Protein AF-A0A1B7T7N5-F1 (afdb_monomer)

pLDDT: mean 73.35, std 18.44, range [35.25, 97.38]

Foldseek 3Di:
DVVVVVVVVVVPPPDPDPDPPPPVVPVVVVVVVVVVVVVVVVVVVVVVVCCVPVPVVVVVVVVVVVVVVVVVVVVVVVVVVVVVVVVVVVVVVVVVVDDDDDDDDDPPDDDDDPPPPPDDDDDPPPPVPPPPPPDPPDPDDDDDDDDDPVVVVVPDDDDDDDDPPPPDPPPDDVVVVVVVVLLDAPVVVVVVVVVDPDDDDDDDPVVQWDDDPPDDTAGAAPVRVVVVVVQVVVCVVVVDHDDQQDDPPDDSVVSVVVVVVVVVQCVVAPDNRYGNVSVVPPDPSPPDNCVSPPPVVQPPPDPVSVVVVVD

Secondary structure (DSSP, 8-state):
--THHHHHHHTTS--SS-SSSSTTHHHHHHHHHHHHHHHHHHHHHHHHHHIIIIIIHHHHHHHHHHHHHHHHHHHHHHHHHHHHHHHHHHHHHHHHTT----------------GGGSS-----SSTTSGGGSSSSS-----------TTGGGG---------S---------HHHHHHHHHH--HHHHHHHHHH--S---PPPTTTTEE---SS-PEEPPHHHHHHHHHHHHHHHHHT----TT--TTS-HHHHHHHHHHHHHHHHHHEETTEEGGGTT--STT---HHHHH--GGG---SHHHHHHHH-

Sequence (311 aa):
MIYLLLEENNKQLNIDEEEEEEEENEEENSDEEDDEDINKHEWNTIVQKIVIEKGIKPIEKKLQYQLDKLCKVYYNEFDRLQSEKAKLEIKVSKKEDGEEEDDDKNSDSEESSSDDEAMYKPNIETDKAVFKNRASRLDEADEEGEITKKDIVSGKYQPIKVTQNIQFEDKFDYNADKNAKRNKLQSMEEYIQEMQDKPEWESSIGANLQKSGKKSMSLKSQHTMNKDKELEDYEETNFIRLNKNSLPGQNKKLQKRLNKQKEMKDRVNVIAGEDFSIFNNTGAQKRKFEGSVGRNNKKPKGAWERAKKRL

Structure (mmCIF, N/CA/C/O backbone):
data_AF-A0A1B7T7N5-F1
#
_entry.id   AF-A0A1B7T7N5-F1
#
loop_
_atom_site.group_PDB
_atom_site.id
_atom_site.type_symbol
_atom_site.label_atom_id
_atom_site.label_alt_id
_atom_site.label_comp_id
_atom_site.label_asym_id
_atom_site.label_entity_id
_atom_site.label_seq_id
_atom_site.pdbx_PDB_ins_code
_atom_site.Cartn_x
_atom_site.Cartn_y
_atom_site.Cartn_z
_atom_site.occupancy
_atom_site.B_iso_or_equiv
_atom_site.auth_seq_id
_atom_site.auth_comp_id
_atom_site.auth_asym_id
_atom_site.auth_atom_id
_atom_site.pdbx_PDB_model_num
ATOM 1 N N . MET A 1 1 ? -54.979 -52.109 -29.368 1.00 54.19 1 MET A N 1
ATOM 2 C CA . MET A 1 1 ? -56.008 -53.110 -29.730 1.00 54.19 1 MET A CA 1
ATOM 3 C C . MET A 1 1 ? -55.490 -54.555 -29.785 1.00 54.19 1 MET A C 1
ATOM 5 O O . MET A 1 1 ? -56.313 -55.444 -29.871 1.00 54.19 1 MET A O 1
ATOM 9 N N . ILE A 1 2 ? -54.175 -54.814 -29.671 1.00 50.84 2 ILE A N 1
ATOM 10 C CA . ILE A 1 2 ? -53.627 -56.175 -29.452 1.00 50.84 2 ILE A CA 1
ATOM 11 C C . ILE A 1 2 ? -53.268 -56.411 -27.968 1.00 50.84 2 ILE A C 1
ATOM 13 O O . ILE A 1 2 ? -53.475 -57.501 -27.460 1.00 50.84 2 ILE A O 1
ATOM 17 N N . TYR A 1 3 ? -52.848 -55.374 -27.232 1.00 51.44 3 TYR A N 1
ATOM 18 C CA . TYR A 1 3 ? -52.534 -55.477 -25.794 1.00 51.44 3 TYR A CA 1
ATOM 19 C C . TYR A 1 3 ? -53.741 -55.783 -24.888 1.00 51.44 3 TYR A C 1
ATOM 21 O O . TYR A 1 3 ? -53.592 -56.492 -23.904 1.00 51.44 3 TYR A O 1
ATOM 29 N N . LEU A 1 4 ? -54.945 -55.342 -25.266 1.00 54.84 4 LEU A N 1
ATOM 30 C CA . LEU A 1 4 ? -56.175 -55.612 -24.506 1.00 54.84 4 LEU A CA 1
ATOM 31 C C . LEU A 1 4 ? -56.638 -57.082 -24.581 1.00 54.84 4 LEU A C 1
ATOM 33 O O . LEU A 1 4 ? -57.457 -57.491 -23.777 1.00 54.84 4 LEU A O 1
ATOM 37 N N . LEU A 1 5 ? -56.097 -57.886 -25.506 1.00 51.88 5 LEU A N 1
ATOM 38 C CA . LEU A 1 5 ? -56.434 -59.311 -25.664 1.00 51.88 5 LEU A CA 1
ATOM 39 C C . LEU A 1 5 ? -55.474 -60.260 -24.915 1.00 51.88 5 LEU A C 1
ATOM 41 O O . LEU A 1 5 ? -55.740 -61.459 -24.847 1.00 51.88 5 LEU A O 1
ATOM 45 N N . LEU A 1 6 ? -54.363 -59.755 -24.358 1.00 51.25 6 LEU A N 1
ATOM 46 C CA . LEU A 1 6 ? -53.435 -60.559 -23.544 1.00 51.25 6 LEU A CA 1
ATOM 47 C C . LEU A 1 6 ? -53.757 -60.501 -22.044 1.00 51.25 6 LEU A C 1
ATOM 49 O O . LEU A 1 6 ? -53.597 -61.503 -21.353 1.00 51.25 6 LEU A O 1
ATOM 53 N N . GLU A 1 7 ? -54.245 -59.367 -21.541 1.00 56.53 7 GLU A N 1
ATOM 54 C CA . GLU A 1 7 ? -54.617 -59.218 -20.124 1.00 56.53 7 GLU A CA 1
ATOM 55 C C . GLU A 1 7 ? -55.842 -60.053 -19.734 1.00 56.53 7 GLU A C 1
ATOM 57 O O . GLU A 1 7 ? -55.911 -60.561 -18.617 1.00 56.53 7 GLU A O 1
ATOM 62 N N . GLU A 1 8 ? -56.783 -60.261 -20.657 1.00 56.44 8 GLU A N 1
ATOM 63 C CA . GLU A 1 8 ? -57.976 -61.074 -20.392 1.00 56.44 8 GLU A CA 1
ATOM 64 C C . GLU A 1 8 ? -57.689 -62.586 -20.395 1.00 56.44 8 GLU A C 1
ATOM 66 O O . GLU A 1 8 ? -58.404 -63.336 -19.734 1.00 56.44 8 GLU A O 1
ATOM 71 N N . ASN A 1 9 ? -56.614 -63.042 -21.052 1.00 49.59 9 ASN A N 1
ATOM 72 C CA . ASN A 1 9 ? -56.261 -64.468 -21.104 1.00 49.59 9 ASN A CA 1
ATOM 73 C C . ASN A 1 9 ? -55.429 -64.943 -19.899 1.00 49.59 9 ASN A C 1
ATOM 75 O O . ASN A 1 9 ? -55.528 -66.106 -19.521 1.00 49.59 9 ASN A O 1
ATOM 79 N N . ASN A 1 10 ? -54.660 -64.062 -19.249 1.00 52.53 10 ASN A N 1
ATOM 80 C CA . ASN A 1 10 ? -53.851 -64.435 -18.077 1.00 52.53 10 ASN A CA 1
ATOM 81 C C . ASN A 1 10 ? -54.661 -64.532 -16.774 1.00 52.53 10 ASN A C 1
ATOM 83 O O . ASN A 1 10 ? -54.198 -65.124 -15.805 1.00 52.53 10 ASN A O 1
ATOM 87 N N . LYS A 1 11 ? -55.881 -63.985 -16.743 1.00 58.22 11 LYS A N 1
ATOM 88 C CA . LYS A 1 11 ? -56.762 -64.019 -15.564 1.00 58.22 11 LYS A CA 1
ATOM 89 C C . LYS A 1 11 ? -57.498 -65.346 -15.354 1.00 58.22 11 LYS A C 1
ATOM 91 O O . LYS A 1 11 ? -58.139 -65.512 -14.326 1.00 58.22 11 LYS A O 1
ATOM 96 N N . GLN A 1 12 ? -57.444 -66.265 -16.316 1.00 49.88 12 GLN A N 1
ATOM 97 C CA . GLN A 1 12 ? -58.245 -67.496 -16.311 1.00 49.88 12 GLN A CA 1
ATOM 98 C C . GLN A 1 12 ? -57.482 -68.745 -15.835 1.00 49.88 12 GLN A C 1
ATOM 100 O O . GLN A 1 12 ? -58.076 -69.816 -15.820 1.00 49.88 12 GLN A O 1
ATOM 105 N N . LEU A 1 13 ? -56.192 -68.656 -15.474 1.00 47.09 13 LEU A N 1
ATOM 106 C CA . LEU A 1 13 ? -55.355 -69.856 -15.287 1.00 47.09 13 LEU A CA 1
ATOM 107 C C . LEU A 1 13 ? -54.652 -70.027 -13.927 1.00 47.09 13 LEU A C 1
ATOM 109 O O . LEU A 1 13 ? -53.958 -71.022 -13.781 1.00 47.09 13 LEU A O 1
ATOM 113 N N . ASN A 1 14 ? -54.836 -69.148 -12.934 1.00 49.53 14 ASN A N 1
ATOM 114 C CA . ASN A 1 14 ? -54.006 -69.168 -11.712 1.00 49.53 14 ASN A CA 1
ATOM 115 C C . ASN A 1 14 ? -54.789 -69.054 -10.381 1.00 49.53 14 ASN A C 1
ATOM 117 O O . ASN A 1 14 ? -54.359 -68.324 -9.502 1.00 49.53 14 ASN A O 1
ATOM 121 N N . ILE A 1 15 ? -55.948 -69.711 -10.228 1.00 47.66 15 ILE A N 1
ATOM 122 C CA . ILE A 1 15 ? -56.805 -69.537 -9.028 1.00 47.66 15 ILE A CA 1
ATOM 123 C C . ILE A 1 15 ? -56.851 -70.740 -8.060 1.00 47.66 15 ILE A C 1
ATOM 125 O O . ILE A 1 15 ? -57.376 -70.576 -6.971 1.00 47.66 15 ILE A O 1
ATOM 129 N N . ASP A 1 16 ? -56.244 -71.898 -8.336 1.00 45.47 16 ASP A N 1
ATOM 130 C CA . ASP A 1 16 ? -56.560 -73.102 -7.533 1.00 45.47 16 ASP A CA 1
ATOM 131 C C . ASP A 1 16 ? -55.390 -73.742 -6.730 1.00 45.47 16 ASP A C 1
ATOM 133 O O . ASP A 1 16 ? -55.442 -74.941 -6.476 1.00 45.47 16 ASP A O 1
ATOM 137 N N . GLU A 1 17 ? -54.352 -73.007 -6.287 1.00 51.50 17 GLU A N 1
ATOM 138 C CA . GLU A 1 17 ? -53.247 -73.583 -5.460 1.00 51.50 17 GLU A CA 1
ATOM 139 C C . GLU A 1 17 ? -52.787 -72.729 -4.237 1.00 51.50 17 GLU A C 1
ATOM 141 O O . GLU A 1 17 ? -51.635 -72.832 -3.832 1.00 51.50 17 GLU A O 1
ATOM 146 N N . GLU A 1 18 ? -53.643 -71.912 -3.601 1.00 53.19 18 GLU A N 1
ATOM 147 C CA . GLU A 1 18 ? -53.257 -71.019 -2.469 1.00 53.19 18 GLU A CA 1
ATOM 148 C C . GLU A 1 18 ? -54.044 -71.243 -1.148 1.00 53.19 18 GLU A C 1
ATOM 150 O O . GLU A 1 18 ? -54.502 -70.277 -0.558 1.00 53.19 18 GLU A O 1
ATOM 155 N N . GLU A 1 19 ? -54.246 -72.470 -0.639 1.00 51.09 19 GLU A N 1
ATOM 156 C CA . GLU A 1 19 ? -54.984 -72.634 0.648 1.00 51.09 19 GLU A CA 1
ATOM 157 C C . GLU A 1 19 ? -54.366 -73.591 1.696 1.00 51.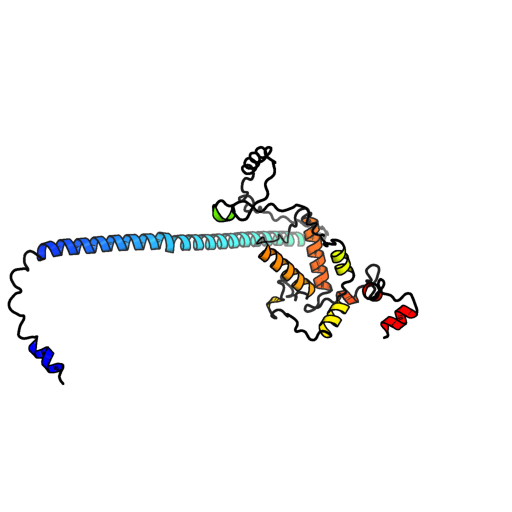09 19 GLU A C 1
ATOM 159 O O . GLU A 1 19 ? -55.004 -73.860 2.708 1.00 51.09 19 GLU A O 1
ATOM 164 N N . GLU A 1 20 ? -53.125 -74.080 1.549 1.00 46.00 20 GLU A N 1
ATOM 165 C CA . GLU A 1 20 ? -52.496 -74.935 2.592 1.00 46.00 20 GLU A CA 1
ATOM 166 C C . GLU A 1 20 ? -51.123 -74.446 3.120 1.00 46.00 20 GLU A C 1
ATOM 168 O O . GLU A 1 20 ? -50.512 -75.134 3.932 1.00 46.00 20 GLU A O 1
ATOM 173 N N . GLU A 1 21 ? -50.653 -73.243 2.752 1.00 49.22 21 GLU A N 1
ATOM 174 C CA . GLU A 1 21 ? -49.395 -72.645 3.271 1.00 49.22 21 GLU A CA 1
ATOM 175 C C . GLU A 1 21 ? -49.609 -71.447 4.233 1.00 49.22 21 GLU A C 1
ATOM 177 O O . GLU A 1 21 ? -48.648 -70.790 4.632 1.00 49.22 21 GLU A O 1
ATOM 182 N N . GLU A 1 22 ? -50.850 -71.138 4.631 1.00 51.94 22 GLU A N 1
ATOM 183 C CA . GLU A 1 22 ? -51.157 -69.896 5.370 1.00 51.94 22 GLU A CA 1
ATOM 184 C C . GLU A 1 22 ? -51.081 -70.011 6.908 1.00 51.94 22 GLU A C 1
ATOM 186 O O . GLU A 1 22 ? -50.810 -69.012 7.565 1.00 51.94 22 GLU A O 1
ATOM 191 N N . GLU A 1 23 ? -51.217 -71.197 7.518 1.00 49.56 23 GLU A N 1
ATOM 192 C CA . GLU A 1 23 ? -51.302 -71.298 8.994 1.00 49.56 23 GLU A CA 1
ATOM 193 C C . GLU A 1 23 ? -49.945 -71.375 9.734 1.00 49.56 23 GLU A C 1
ATOM 195 O O . GLU A 1 23 ? -49.891 -71.036 10.913 1.00 49.56 23 GLU A O 1
ATOM 200 N N . GLU A 1 24 ? -48.829 -71.744 9.086 1.00 47.19 24 GLU A N 1
ATOM 201 C CA . GLU A 1 24 ? -47.481 -71.631 9.701 1.00 47.19 24 GLU A CA 1
ATOM 202 C C . GLU A 1 24 ? -46.873 -70.222 9.533 1.00 47.19 24 GLU A C 1
ATOM 204 O O . GLU A 1 24 ? -45.964 -69.849 10.270 1.00 47.19 24 GLU A O 1
ATOM 209 N N . ASN A 1 25 ? -47.413 -69.408 8.618 1.00 50.00 25 ASN A N 1
ATOM 210 C CA . ASN A 1 25 ? -46.921 -68.058 8.333 1.00 50.00 25 ASN A CA 1
ATOM 211 C C . ASN A 1 25 ? -47.519 -66.973 9.249 1.00 50.00 25 ASN A C 1
ATOM 213 O O . ASN A 1 25 ? -46.964 -65.879 9.320 1.00 50.00 25 ASN A O 1
ATOM 217 N N . GLU A 1 26 ? -48.636 -67.211 9.944 1.00 51.44 26 GLU A N 1
ATOM 218 C CA . GLU A 1 26 ? -49.263 -66.171 10.783 1.00 51.44 26 GLU A CA 1
ATOM 219 C C . GLU A 1 26 ? -48.571 -65.979 12.147 1.00 51.44 26 GLU A C 1
ATOM 221 O O . GLU A 1 26 ? -48.513 -64.849 12.633 1.00 51.44 26 GLU A O 1
ATOM 226 N N . GLU A 1 27 ? -47.995 -67.030 12.749 1.00 50.97 27 GLU A N 1
ATOM 227 C CA . GLU A 1 27 ? -47.235 -66.900 14.008 1.00 50.97 27 GLU A CA 1
ATOM 228 C C . GLU A 1 27 ? -45.818 -66.330 13.784 1.00 50.97 27 GLU A C 1
ATOM 230 O O . GLU A 1 27 ? -45.353 -65.542 14.605 1.00 50.97 27 GLU A O 1
ATOM 235 N N . GLU A 1 28 ? -45.153 -66.634 12.657 1.00 52.28 28 GLU A N 1
ATOM 236 C CA . GLU A 1 28 ? -43.868 -65.998 12.301 1.00 52.28 28 GLU A CA 1
ATOM 237 C C . GLU A 1 28 ? -44.043 -64.514 11.917 1.00 52.28 28 GLU A C 1
ATOM 239 O O . GLU A 1 28 ? -43.212 -63.686 12.289 1.00 52.28 28 GLU A O 1
ATOM 244 N N . ASN A 1 29 ? -45.155 -64.133 11.272 1.00 53.78 29 ASN A N 1
ATOM 245 C CA . ASN A 1 29 ? -45.411 -62.732 10.909 1.00 53.78 29 ASN A CA 1
ATOM 246 C C . ASN A 1 29 ? -45.679 -61.816 12.119 1.00 53.78 29 ASN A C 1
ATOM 248 O O . ASN A 1 29 ? -45.334 -60.637 12.063 1.00 53.78 29 ASN A O 1
ATOM 252 N N . SER A 1 30 ? -46.274 -62.305 13.218 1.00 55.69 30 SER A N 1
ATOM 253 C CA . SER A 1 30 ? -46.534 -61.434 14.379 1.00 55.69 30 SER A CA 1
ATOM 254 C C . SER A 1 30 ? -45.268 -61.087 15.166 1.00 55.69 30 SER A C 1
ATOM 256 O O . SER A 1 30 ? -45.146 -59.967 15.660 1.00 55.69 30 SER A O 1
ATOM 258 N N . ASP A 1 31 ? -44.322 -62.027 15.261 1.00 59.31 31 ASP A N 1
ATOM 259 C CA . ASP A 1 31 ? -43.032 -61.786 15.919 1.00 59.31 31 ASP A CA 1
ATOM 260 C C . ASP A 1 31 ? -42.132 -60.873 15.056 1.00 59.31 31 ASP A C 1
ATOM 262 O O . ASP A 1 31 ? -41.415 -60.024 15.590 1.00 59.31 31 ASP A O 1
ATOM 266 N N . GLU A 1 32 ? -42.216 -60.977 13.722 1.00 61.31 32 GLU A N 1
ATOM 267 C CA . GLU A 1 32 ? -41.498 -60.091 12.794 1.00 61.31 32 GLU A CA 1
ATOM 268 C C . GLU A 1 32 ? -42.024 -58.641 12.811 1.00 61.31 32 GLU A C 1
ATOM 270 O O . GLU A 1 32 ? -41.220 -57.703 12.791 1.00 61.31 32 GLU A O 1
ATOM 275 N N . GLU A 1 33 ? -43.341 -58.419 12.911 1.00 61.75 33 GLU A N 1
ATOM 276 C CA . GLU A 1 33 ? -43.925 -57.068 13.011 1.00 61.75 33 GLU A CA 1
ATOM 277 C C . GLU A 1 33 ? -43.507 -56.337 14.303 1.00 61.75 33 GLU A C 1
ATOM 279 O O . GLU A 1 33 ? -43.143 -55.153 14.265 1.00 61.75 33 GLU A O 1
ATOM 284 N N . ASP A 1 34 ? -43.492 -57.039 15.442 1.00 63.50 34 ASP A N 1
ATOM 285 C CA . ASP A 1 34 ? -43.044 -56.480 16.722 1.00 63.50 34 ASP A CA 1
ATOM 286 C C . ASP A 1 34 ? -41.534 -56.151 16.696 1.00 63.50 34 ASP A C 1
ATOM 288 O O . ASP A 1 34 ? -41.116 -55.097 17.194 1.00 63.50 34 ASP A O 1
ATOM 292 N N . ASP A 1 35 ? -40.706 -56.986 16.059 1.00 65.62 35 ASP A N 1
ATOM 293 C CA . ASP A 1 35 ? -39.268 -56.738 15.883 1.00 65.62 35 ASP A CA 1
ATOM 294 C C . ASP A 1 35 ? -38.977 -55.559 14.929 1.00 65.62 35 ASP A C 1
ATOM 296 O O . ASP A 1 35 ? -38.039 -54.775 15.154 1.00 65.62 35 ASP A O 1
ATOM 300 N N . GLU A 1 36 ? -39.779 -55.365 13.879 1.00 70.12 36 GLU A N 1
ATOM 301 C CA . GLU A 1 36 ? -39.688 -54.192 13.000 1.00 70.12 36 GLU A CA 1
ATOM 302 C C . GLU A 1 36 ? -40.055 -52.889 13.730 1.00 70.12 36 GLU A C 1
ATOM 304 O O . GLU A 1 36 ? -39.363 -51.865 13.584 1.00 70.12 36 GLU A O 1
ATOM 309 N N . ASP A 1 37 ? -41.093 -52.915 14.568 1.00 72.56 37 ASP A N 1
ATOM 310 C CA . ASP A 1 37 ? -41.501 -51.759 15.362 1.00 72.56 37 ASP A CA 1
ATOM 311 C C . ASP A 1 37 ? -40.493 -51.440 16.479 1.00 72.56 37 ASP A C 1
ATOM 313 O O . ASP A 1 37 ? -40.145 -50.265 16.674 1.00 72.56 37 ASP A O 1
ATOM 317 N N . ILE A 1 38 ? -39.915 -52.449 17.146 1.00 71.69 38 ILE A N 1
ATOM 318 C CA . ILE A 1 38 ? -38.807 -52.266 18.102 1.00 71.69 38 ILE A CA 1
ATOM 319 C C . ILE A 1 38 ? -37.620 -51.588 17.408 1.00 71.69 38 ILE A C 1
ATOM 321 O O . ILE A 1 38 ? -37.135 -50.551 17.880 1.00 71.69 38 ILE A O 1
ATOM 325 N N . ASN A 1 39 ? -37.207 -52.085 16.239 1.00 79.94 39 ASN A N 1
ATOM 326 C CA . ASN A 1 39 ? -36.126 -51.486 15.456 1.00 79.94 39 ASN A CA 1
ATOM 327 C C . ASN A 1 39 ? -36.421 -50.020 15.104 1.00 79.94 39 ASN A C 1
ATOM 329 O O . ASN A 1 39 ? -35.569 -49.137 15.250 1.00 79.94 39 ASN A O 1
ATOM 333 N N . LYS A 1 40 ? -37.648 -49.707 14.688 1.00 86.69 40 LYS A N 1
ATOM 334 C CA . LYS A 1 40 ? -38.072 -48.338 14.369 1.00 86.69 40 LYS A CA 1
ATOM 335 C C . LYS A 1 40 ? -38.045 -47.413 15.589 1.00 86.69 40 LYS A C 1
ATOM 337 O O . LYS A 1 40 ? -37.647 -46.247 15.468 1.00 86.69 40 LYS A O 1
ATOM 342 N N . HIS A 1 41 ? -38.437 -47.895 16.766 1.00 86.12 41 HIS A N 1
ATOM 343 C CA . HIS A 1 41 ? -38.342 -47.138 18.016 1.00 86.12 41 HIS A CA 1
ATOM 344 C C . HIS A 1 41 ? -36.888 -46.871 18.426 1.00 86.12 41 HIS A C 1
ATOM 346 O O . HIS A 1 41 ? -36.558 -45.748 18.837 1.00 86.12 41 HIS A O 1
ATOM 352 N N . GLU A 1 42 ? -35.999 -47.847 18.246 1.00 87.44 42 GLU A N 1
ATOM 353 C CA . GLU A 1 42 ? -34.562 -47.688 18.475 1.00 87.44 42 GLU A CA 1
ATOM 354 C C . GLU A 1 42 ? -33.948 -46.651 17.524 1.00 87.44 42 GLU A C 1
ATOM 356 O O . GLU A 1 42 ? -33.286 -45.705 17.971 1.00 87.44 42 GLU A O 1
ATOM 361 N N . TRP A 1 43 ? -34.251 -46.742 16.225 1.00 88.81 43 TRP A N 1
ATOM 362 C CA . TRP A 1 43 ? -33.813 -45.774 15.217 1.00 88.81 43 TRP A CA 1
ATOM 363 C C . TRP A 1 43 ? -34.292 -44.356 15.530 1.00 88.81 43 TRP A C 1
ATOM 365 O O . TRP A 1 43 ? -33.496 -43.411 15.521 1.00 88.81 43 TRP A O 1
ATOM 375 N N . ASN A 1 44 ? -35.569 -44.191 15.874 1.00 91.12 44 ASN A N 1
ATOM 376 C CA . ASN A 1 44 ? -36.123 -42.890 16.243 1.00 91.12 44 ASN A CA 1
ATOM 377 C C . ASN A 1 44 ? -35.450 -42.311 17.494 1.00 91.12 44 ASN A C 1
ATOM 379 O O . ASN A 1 44 ? -35.164 -41.112 17.540 1.00 91.12 44 ASN A O 1
ATOM 383 N N . THR A 1 45 ? -35.130 -43.149 18.480 1.00 94.31 45 THR A N 1
ATOM 384 C CA . THR A 1 45 ? -34.425 -42.724 19.698 1.00 94.31 45 THR A CA 1
ATOM 385 C C . THR A 1 45 ? -33.009 -42.240 19.383 1.00 94.31 45 THR A C 1
ATOM 387 O O . THR A 1 45 ? -32.575 -41.193 19.876 1.00 94.31 45 THR A O 1
ATOM 390 N N . ILE A 1 46 ? -32.293 -42.951 18.508 1.00 92.06 46 ILE A N 1
ATOM 391 C CA . ILE A 1 46 ? -30.957 -42.557 18.047 1.00 92.06 46 ILE A CA 1
ATOM 392 C C . ILE A 1 46 ? -31.020 -41.218 17.305 1.00 92.06 46 ILE A C 1
ATOM 394 O O . ILE A 1 46 ? -30.237 -40.310 17.600 1.00 92.06 46 ILE A O 1
ATOM 398 N N . VAL A 1 47 ? -31.977 -41.056 16.388 1.00 92.88 47 VAL A N 1
ATOM 399 C CA . VAL A 1 47 ? -32.170 -39.810 15.633 1.00 92.88 47 VAL A CA 1
ATOM 400 C C . VAL A 1 47 ? -32.473 -38.644 16.574 1.00 92.88 47 VAL A C 1
ATOM 402 O O . VAL A 1 47 ? -31.812 -37.608 16.492 1.00 92.88 47 VAL A O 1
ATOM 405 N N . GLN A 1 48 ? -33.401 -38.810 17.520 1.00 94.69 48 GLN A N 1
ATOM 406 C CA . GLN A 1 48 ? -33.738 -37.773 18.500 1.00 94.69 48 GLN A CA 1
ATOM 407 C C . GLN A 1 48 ? -32.531 -37.390 19.363 1.00 94.69 48 GLN A C 1
ATOM 409 O O . GLN A 1 48 ? -32.259 -36.200 19.557 1.00 94.69 48 GLN A O 1
ATOM 414 N N . LYS A 1 49 ? -31.751 -38.375 19.825 1.00 94.69 49 LYS A N 1
ATOM 415 C CA . LYS A 1 49 ? -30.528 -38.126 20.597 1.00 94.69 49 LYS A CA 1
ATOM 416 C C . LYS A 1 49 ? -29.512 -37.322 19.790 1.00 94.69 49 LYS A C 1
ATOM 418 O O . LYS A 1 49 ? -28.982 -36.333 20.294 1.00 94.69 49 LYS A O 1
ATOM 423 N N . ILE A 1 50 ? -29.283 -37.686 18.528 1.00 94.19 50 ILE A N 1
ATOM 424 C CA . ILE A 1 50 ? -28.359 -36.969 17.641 1.00 94.19 50 ILE A CA 1
ATOM 425 C C . ILE A 1 50 ? -28.843 -35.537 17.386 1.00 94.19 50 ILE A C 1
ATOM 427 O O . ILE A 1 50 ? -28.040 -34.605 17.451 1.00 94.19 50 ILE A O 1
ATOM 431 N N . VAL A 1 51 ? -30.139 -35.332 17.140 1.00 96.00 51 VAL A N 1
ATOM 432 C CA . VAL A 1 51 ? -30.722 -33.998 16.917 1.00 96.00 51 VAL A CA 1
ATOM 433 C C . VAL A 1 51 ? -30.568 -33.114 18.155 1.00 96.00 51 VAL A C 1
ATOM 435 O O . VAL A 1 51 ? -30.183 -31.949 18.037 1.00 96.00 51 VAL A O 1
ATOM 438 N N . ILE A 1 52 ? -30.786 -33.654 19.353 1.00 96.62 52 ILE A N 1
ATOM 439 C CA . ILE A 1 52 ? -30.599 -32.906 20.599 1.00 96.62 52 ILE A CA 1
ATOM 440 C C . ILE A 1 52 ? -29.112 -32.602 20.832 1.00 96.62 52 ILE A C 1
ATOM 442 O O . ILE A 1 52 ? -28.753 -31.462 21.128 1.00 96.62 52 ILE A O 1
ATOM 446 N N . GLU A 1 53 ? -28.231 -33.594 20.688 1.00 93.50 53 GLU A N 1
ATOM 447 C CA . GLU A 1 53 ? -26.803 -33.456 20.995 1.00 93.50 53 GLU A CA 1
ATOM 448 C C . GLU A 1 53 ? -26.039 -32.593 19.992 1.00 93.50 53 GLU A C 1
ATOM 450 O O . GLU A 1 53 ? -25.242 -31.745 20.402 1.00 93.50 53 GLU A O 1
ATOM 455 N N . LYS A 1 54 ? -26.276 -32.791 18.693 1.00 91.38 54 LYS A N 1
ATOM 456 C CA . LYS A 1 54 ? -25.549 -32.106 17.615 1.00 91.38 54 LYS A CA 1
ATOM 457 C C . LYS A 1 54 ? -26.315 -30.938 17.004 1.00 91.38 54 LYS A C 1
ATOM 459 O O . LYS A 1 54 ? -25.678 -30.042 16.457 1.00 91.38 54 LYS A O 1
ATOM 464 N N . GLY A 1 55 ? -27.643 -30.926 17.087 1.00 91.38 55 GLY A N 1
ATOM 465 C CA . GLY A 1 55 ? -28.474 -29.841 16.565 1.00 91.38 55 GLY A CA 1
ATOM 466 C C . GLY A 1 55 ? -28.745 -28.772 17.619 1.00 91.38 55 GLY A C 1
ATOM 467 O O . GLY A 1 55 ? -28.238 -27.656 17.528 1.00 91.38 55 GLY A O 1
ATOM 468 N N . ILE A 1 56 ? -29.528 -29.119 18.640 1.00 95.81 56 ILE A N 1
ATOM 469 C CA . ILE A 1 56 ? -30.134 -28.139 19.556 1.00 95.81 56 ILE A CA 1
ATOM 470 C C . ILE A 1 56 ? -29.126 -27.617 20.589 1.00 95.81 56 ILE A C 1
ATOM 472 O O . ILE A 1 56 ? -28.921 -26.405 20.685 1.00 95.81 56 ILE A O 1
ATOM 476 N N . LYS A 1 57 ? -28.428 -28.504 21.315 1.00 95.25 57 LYS A N 1
ATOM 477 C CA . LYS A 1 57 ? -27.476 -28.123 22.379 1.00 95.25 57 LYS A CA 1
ATOM 478 C C . LYS A 1 57 ? -26.397 -27.110 21.951 1.00 95.25 57 LYS A C 1
ATOM 480 O O . LYS A 1 57 ? -26.129 -26.183 22.718 1.00 95.25 57 LYS A O 1
ATOM 485 N N . PRO A 1 58 ? -25.727 -27.224 20.785 1.00 95.69 58 PRO A N 1
ATOM 486 C CA . PRO A 1 58 ? -24.733 -26.224 20.393 1.00 95.69 58 PRO A CA 1
ATOM 487 C C . PRO A 1 58 ? -25.355 -24.875 20.016 1.00 95.69 58 PRO A C 1
ATOM 489 O O . PRO A 1 58 ? -24.702 -23.847 20.196 1.00 95.69 58 PRO A O 1
ATOM 492 N N . ILE A 1 59 ? -26.591 -24.853 19.508 1.00 95.56 59 ILE A N 1
ATOM 493 C CA . ILE A 1 59 ? -27.310 -23.608 19.206 1.00 95.56 59 ILE A CA 1
ATOM 494 C C . ILE A 1 59 ? -27.721 -22.920 20.507 1.00 95.56 59 ILE A C 1
ATOM 496 O O . ILE A 1 59 ? -27.467 -21.730 20.664 1.00 95.56 59 ILE A O 1
ATOM 500 N N . GLU A 1 60 ? -28.254 -23.674 21.467 1.00 95.69 60 GLU A N 1
ATOM 501 C CA . GLU A 1 60 ? -28.601 -23.175 22.798 1.00 95.69 60 GLU A CA 1
ATOM 502 C C . GLU A 1 60 ? -27.384 -22.563 23.505 1.00 95.69 60 GLU A C 1
ATOM 504 O O . GLU A 1 60 ? -27.449 -21.425 23.957 1.00 95.69 60 GLU A O 1
ATOM 509 N N . LYS A 1 61 ? -26.227 -23.242 23.489 1.00 96.06 61 LYS A N 1
ATOM 510 C CA . LYS A 1 61 ? -24.976 -22.695 24.047 1.00 96.06 61 LYS A CA 1
ATOM 511 C C . LYS A 1 61 ? -24.541 -21.391 23.375 1.00 96.06 61 LYS A C 1
ATOM 513 O O . LYS A 1 61 ? -24.067 -20.478 24.048 1.00 96.06 61 LYS A O 1
ATOM 518 N N . LYS A 1 62 ? -24.684 -21.286 22.048 1.00 95.62 62 LYS A N 1
ATOM 519 C CA . LYS A 1 62 ? -24.365 -20.052 21.309 1.00 95.62 62 LYS A CA 1
ATOM 520 C C . LYS A 1 62 ? -25.330 -18.922 21.664 1.00 95.62 62 LYS A C 1
ATOM 522 O O . LYS A 1 62 ? -24.875 -17.800 21.864 1.00 95.62 62 LYS A O 1
ATOM 527 N N . LEU A 1 63 ? -26.626 -19.216 21.760 1.00 96.19 63 LEU A N 1
ATOM 528 C CA . LEU A 1 63 ? -27.648 -18.245 22.153 1.00 96.19 63 LEU A CA 1
ATOM 529 C C . LEU A 1 63 ? -27.449 -17.780 23.596 1.00 96.19 63 LEU A C 1
ATOM 531 O O . LEU A 1 63 ? -27.456 -16.578 23.840 1.00 96.19 63 LEU A O 1
ATOM 535 N N . GLN A 1 64 ? -27.178 -18.696 24.526 1.00 97.06 64 GLN A N 1
ATOM 536 C CA . GLN A 1 64 ? -26.856 -18.367 25.913 1.00 97.06 64 GLN A CA 1
ATOM 537 C C . GLN A 1 64 ? -25.635 -17.447 25.990 1.00 97.06 64 GLN A C 1
ATOM 539 O O . GLN A 1 64 ? -25.699 -16.399 26.620 1.00 97.06 64 GLN A O 1
ATOM 544 N N . TYR A 1 65 ? -24.555 -17.767 25.271 1.00 96.12 65 TYR A N 1
ATOM 545 C CA . TYR A 1 65 ? -23.375 -16.903 25.219 1.00 96.12 65 TYR A CA 1
ATOM 546 C C . TYR A 1 65 ? -23.688 -15.509 24.655 1.00 96.12 65 TYR A C 1
ATOM 548 O O . TYR A 1 65 ? -23.188 -14.502 25.156 1.00 96.12 65 TYR A O 1
ATOM 556 N N . GLN A 1 66 ? -24.509 -15.427 23.605 1.00 96.31 66 GLN A N 1
ATOM 557 C CA . GLN A 1 66 ? -24.913 -14.147 23.023 1.00 96.31 66 GLN A CA 1
ATOM 558 C C . GLN A 1 66 ? -25.777 -13.324 23.985 1.00 96.31 66 GLN A C 1
ATOM 560 O O . GLN A 1 66 ? -25.556 -12.118 24.095 1.00 96.31 66 GLN A O 1
ATOM 565 N N . LEU A 1 67 ? -26.703 -13.962 24.706 1.00 96.75 67 LEU A N 1
ATOM 566 C CA . LEU A 1 67 ? -27.515 -13.319 25.738 1.00 96.75 67 LEU A CA 1
ATOM 567 C C . LEU A 1 67 ? -26.654 -12.846 26.910 1.00 96.75 67 LEU A C 1
ATOM 569 O O . LEU A 1 67 ? -26.734 -11.677 27.266 1.00 96.75 67 LEU A O 1
ATOM 573 N N . ASP A 1 68 ? -25.753 -13.682 27.427 1.00 95.88 68 ASP A N 1
ATOM 574 C CA . ASP A 1 68 ? -24.824 -13.302 28.498 1.00 95.88 68 ASP A CA 1
ATOM 575 C C . ASP A 1 68 ? -23.932 -12.132 28.078 1.00 95.88 68 ASP A C 1
ATOM 577 O O . ASP A 1 68 ? -23.669 -11.219 28.862 1.00 95.88 68 ASP A O 1
ATOM 581 N N . LYS A 1 69 ? -23.479 -12.119 26.820 1.00 95.44 69 LYS A N 1
ATOM 582 C CA . LYS A 1 69 ? -22.702 -11.008 26.266 1.00 95.44 69 LYS A CA 1
ATOM 583 C C . LYS A 1 69 ? -23.531 -9.728 26.191 1.00 95.44 69 LYS A C 1
ATOM 585 O O . LYS A 1 69 ? -23.021 -8.669 26.547 1.00 95.44 69 LYS A O 1
ATOM 590 N N . LEU A 1 70 ? -24.784 -9.811 25.749 1.00 93.38 70 LEU A N 1
ATOM 591 C CA . LEU A 1 70 ? -25.685 -8.662 25.680 1.00 93.38 70 LEU A CA 1
ATOM 592 C C . LEU A 1 70 ? -26.025 -8.136 27.080 1.00 93.38 70 LEU A C 1
ATOM 594 O O . LEU A 1 70 ? -25.948 -6.932 27.300 1.00 93.38 70 LEU A O 1
ATOM 598 N N . CYS A 1 71 ? -26.302 -9.021 28.039 1.00 94.44 71 CYS A N 1
ATOM 599 C CA . CYS A 1 71 ? -26.502 -8.662 29.439 1.00 94.44 71 CYS A CA 1
ATOM 600 C C . CYS A 1 71 ? -25.261 -7.980 30.023 1.00 94.44 71 CYS A C 1
ATOM 602 O O . CYS A 1 71 ? -25.393 -6.920 30.620 1.00 94.44 71 CYS A O 1
ATOM 604 N N . LYS A 1 72 ? -24.051 -8.511 29.798 1.00 93.69 72 LYS A N 1
ATOM 605 C CA . LYS A 1 72 ? -22.800 -7.860 30.233 1.00 93.69 72 LYS A CA 1
ATOM 606 C C . LYS A 1 72 ? -22.632 -6.465 29.635 1.00 93.69 72 LYS A C 1
ATOM 608 O O . LYS A 1 72 ? -22.271 -5.542 30.353 1.00 93.69 72 LYS A O 1
ATOM 613 N N . VAL A 1 73 ? -22.910 -6.296 28.341 1.00 92.25 73 VAL A N 1
ATOM 614 C CA . VAL A 1 73 ? -22.871 -4.974 27.695 1.00 92.25 73 VAL A CA 1
ATOM 615 C C . VAL A 1 73 ? -23.889 -4.030 28.336 1.00 92.25 73 VAL A C 1
ATOM 617 O O . VAL A 1 73 ? -23.529 -2.905 28.666 1.00 92.25 73 VAL A O 1
ATOM 620 N N . TYR A 1 74 ? -25.117 -4.496 28.565 1.00 94.56 74 TYR A N 1
ATOM 621 C CA . TYR A 1 74 ? -26.176 -3.701 29.183 1.00 94.56 74 TYR A CA 1
ATOM 622 C C . TYR A 1 74 ? -25.842 -3.292 30.624 1.00 94.56 74 TYR A C 1
ATOM 624 O O . TYR A 1 74 ? -25.999 -2.126 30.972 1.00 94.56 74 TYR A O 1
ATOM 632 N N . TYR A 1 75 ? -25.337 -4.213 31.451 1.00 93.38 75 TYR A N 1
ATOM 633 C CA . TYR A 1 75 ? -24.917 -3.902 32.820 1.00 93.38 75 TYR A CA 1
ATOM 634 C C . TYR A 1 75 ? -23.748 -2.911 32.839 1.00 93.38 75 TYR A C 1
ATO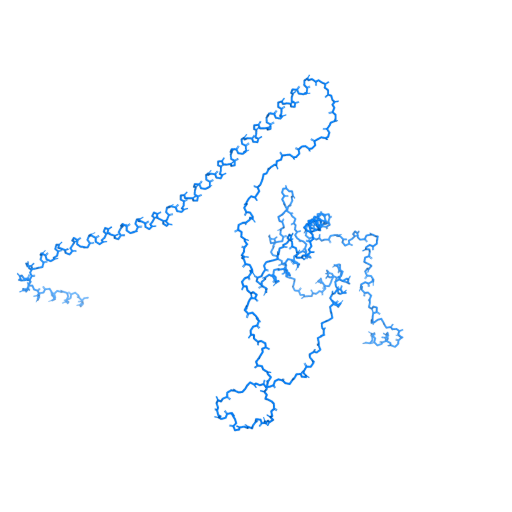M 636 O O . TYR A 1 75 ? -23.818 -1.911 33.544 1.00 93.38 75 TYR A O 1
ATOM 644 N N . ASN A 1 76 ? -22.734 -3.107 31.990 1.00 88.38 76 ASN A N 1
ATOM 645 C CA . ASN A 1 76 ? -21.606 -2.179 31.892 1.00 88.38 76 ASN A CA 1
ATOM 646 C C . ASN A 1 76 ? -22.041 -0.780 31.414 1.00 88.38 76 ASN A C 1
ATOM 648 O O . ASN A 1 76 ? -21.522 0.232 31.882 1.00 88.38 76 ASN A O 1
ATOM 652 N N . GLU A 1 77 ? -22.986 -0.699 30.473 1.00 86.81 77 GLU A N 1
ATOM 653 C CA . GLU A 1 77 ? -23.534 0.576 30.004 1.00 86.81 77 GLU A CA 1
ATOM 654 C C . GLU A 1 77 ? -24.387 1.257 31.081 1.00 86.81 77 GLU A C 1
ATOM 656 O O . GLU A 1 77 ? -24.281 2.470 31.272 1.00 86.81 77 GLU A O 1
ATOM 661 N N . PHE A 1 78 ? -25.178 0.486 31.831 1.00 90.00 78 PHE A N 1
ATOM 662 C CA . PHE A 1 78 ? -25.945 0.988 32.966 1.00 90.00 78 PHE A CA 1
ATOM 663 C C . PHE A 1 78 ? -25.032 1.560 34.057 1.00 90.00 78 PHE A C 1
ATOM 665 O O . PHE A 1 78 ? -25.238 2.700 34.478 1.00 90.00 78 PHE A O 1
ATOM 672 N N . ASP A 1 79 ? -23.987 0.834 34.456 1.00 86.94 79 ASP A N 1
ATOM 673 C CA . ASP A 1 79 ? -23.015 1.291 35.456 1.00 86.94 79 ASP A CA 1
ATOM 674 C C . ASP A 1 79 ? -22.267 2.543 34.981 1.00 86.94 79 ASP A C 1
ATOM 676 O O . ASP A 1 79 ? -22.085 3.509 35.733 1.00 86.94 79 ASP A O 1
ATOM 680 N N . ARG A 1 80 ? -21.912 2.595 33.691 1.00 86.69 80 ARG A N 1
ATOM 681 C CA . ARG A 1 80 ? -21.307 3.786 33.092 1.00 86.69 80 ARG A CA 1
ATOM 682 C C . ARG A 1 80 ? -22.253 4.986 33.148 1.00 86.69 80 ARG A C 1
ATOM 684 O O . ARG A 1 80 ? -21.827 6.059 33.567 1.00 86.69 80 ARG A O 1
ATOM 691 N N . LEU A 1 81 ? -23.526 4.823 32.791 1.00 87.19 81 LEU A N 1
ATOM 692 C CA . LEU A 1 81 ? -24.520 5.898 32.870 1.00 87.19 81 LEU A CA 1
ATOM 693 C C . LEU A 1 81 ? -24.753 6.367 34.313 1.00 87.19 81 LEU A C 1
ATOM 695 O O . LEU A 1 81 ? -24.902 7.567 34.540 1.00 87.19 81 LEU A O 1
ATOM 699 N N . GLN A 1 82 ? -24.753 5.460 35.292 1.00 85.56 82 GLN A N 1
ATOM 700 C CA . GLN A 1 82 ? -24.865 5.825 36.708 1.00 85.56 82 GLN A CA 1
ATOM 701 C C . GLN A 1 82 ? -23.644 6.614 37.189 1.00 85.56 82 GLN A C 1
ATOM 703 O O . GLN A 1 82 ? -23.794 7.650 37.836 1.00 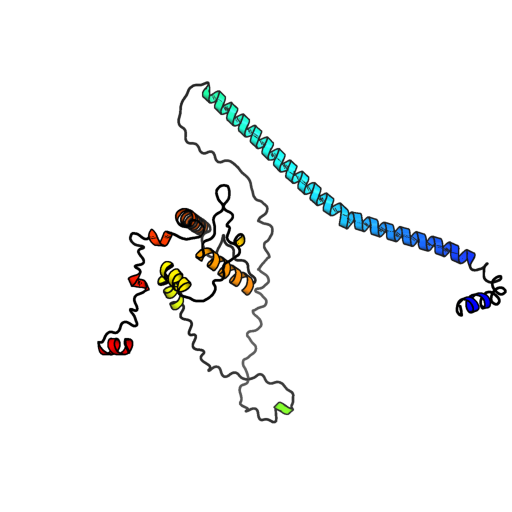85.56 82 GLN A O 1
ATOM 708 N N . SER A 1 83 ? -22.433 6.190 36.816 1.00 84.81 83 SER A N 1
ATOM 709 C CA . SER A 1 83 ? -21.213 6.926 37.166 1.00 84.81 83 SER A CA 1
ATOM 710 C C . SER A 1 83 ? -21.138 8.298 36.480 1.00 84.81 83 SER A C 1
ATOM 712 O O . SER A 1 83 ? -20.689 9.266 37.093 1.00 84.81 83 SER A O 1
ATOM 714 N N . GLU A 1 84 ? -21.617 8.426 35.237 1.00 84.94 84 GLU A N 1
ATOM 715 C CA . GLU A 1 84 ? -21.725 9.714 34.544 1.00 84.94 84 GLU A CA 1
ATOM 716 C C . GLU A 1 84 ? -22.747 10.636 35.227 1.00 84.94 84 GLU A C 1
ATOM 718 O O . GLU A 1 84 ? -22.448 11.815 35.429 1.00 84.94 84 GLU A O 1
ATOM 723 N N . LYS A 1 85 ? -23.904 10.116 35.661 1.00 84.56 85 LYS A N 1
ATOM 724 C CA . LYS A 1 85 ? -24.885 10.886 36.445 1.00 84.56 85 LYS A CA 1
ATOM 725 C C . LYS A 1 85 ? -24.319 11.348 37.785 1.00 84.56 85 LYS A C 1
ATOM 727 O O . LYS A 1 85 ? -24.402 12.536 38.080 1.00 84.56 85 LYS A O 1
ATOM 732 N N . ALA A 1 86 ? -23.658 10.468 38.536 1.00 84.31 86 ALA A N 1
ATOM 733 C CA . ALA A 1 86 ? -23.013 10.834 39.797 1.00 84.31 86 ALA A CA 1
ATOM 734 C C . ALA A 1 86 ? -21.929 11.914 39.598 1.00 84.31 86 ALA A C 1
ATOM 736 O O . ALA A 1 86 ? -21.848 12.880 40.354 1.00 84.31 86 ALA A O 1
ATOM 737 N N . LYS A 1 87 ? -21.122 11.811 38.530 1.00 84.69 87 LYS A N 1
ATOM 738 C CA . LYS A 1 87 ? -20.127 12.838 38.165 1.00 84.69 87 LYS A CA 1
ATOM 739 C C . LYS A 1 87 ? -20.778 14.172 37.783 1.00 84.69 87 LYS A C 1
ATOM 741 O O . LYS A 1 87 ? -20.197 15.223 38.050 1.00 84.69 87 LYS A O 1
ATOM 746 N N . LEU A 1 88 ? -21.944 14.149 37.137 1.00 79.94 88 LEU A N 1
ATOM 747 C CA . LEU A 1 88 ? -22.700 15.357 36.803 1.00 79.94 88 LEU A CA 1
ATOM 748 C C . LEU A 1 88 ? -23.308 16.005 38.047 1.00 79.94 88 LEU A C 1
ATOM 750 O O . LEU A 1 88 ? -23.185 17.216 38.183 1.00 79.94 88 LEU A O 1
ATOM 754 N N . GLU A 1 89 ? -23.875 15.232 38.971 1.00 77.50 89 GLU A N 1
ATOM 755 C CA . GLU A 1 89 ? -24.392 15.750 40.246 1.00 77.50 89 GLU A CA 1
ATOM 756 C C . GLU A 1 89 ? -23.288 16.432 41.066 1.00 77.50 89 GLU A C 1
ATOM 758 O O . GLU A 1 89 ? -23.473 17.567 41.496 1.00 77.50 89 GLU A O 1
ATOM 763 N N . ILE A 1 90 ? -22.097 15.824 41.163 1.00 76.12 90 ILE A N 1
ATOM 764 C CA . ILE A 1 90 ? -20.928 16.436 41.827 1.00 76.12 90 ILE A CA 1
ATOM 765 C C . ILE A 1 90 ? -20.489 17.734 41.124 1.00 76.12 90 ILE A C 1
ATOM 767 O O . ILE A 1 90 ? -20.092 18.703 41.771 1.00 76.12 90 ILE A O 1
ATOM 771 N N . LYS A 1 91 ? -20.542 17.783 39.786 1.00 75.56 91 LYS A N 1
ATOM 772 C CA . LYS A 1 91 ? -20.214 19.004 39.028 1.00 75.56 91 LYS A CA 1
ATOM 773 C C . LYS A 1 91 ? -21.264 20.101 39.187 1.00 75.56 91 LYS A C 1
ATOM 775 O O . LYS A 1 91 ? -20.903 21.272 39.124 1.00 75.56 91 LYS A O 1
ATOM 780 N N . VAL A 1 92 ? -22.538 19.743 39.345 1.00 73.12 92 VAL A N 1
ATOM 781 C CA . VAL A 1 92 ? -23.627 20.699 39.580 1.00 73.12 92 VAL A CA 1
ATOM 782 C C . VAL A 1 92 ? -23.533 21.256 40.998 1.00 73.12 92 VAL A C 1
ATOM 784 O O . VAL A 1 92 ? -23.541 22.473 41.145 1.00 73.12 92 VAL A O 1
ATOM 787 N N . SER A 1 93 ? -23.305 20.416 42.014 1.00 67.31 93 SER A N 1
ATOM 788 C CA . SER A 1 93 ? -23.107 20.888 43.391 1.00 67.31 93 SER A CA 1
ATOM 789 C C . SER A 1 93 ? -21.863 21.773 43.529 1.00 67.31 93 SER A C 1
ATOM 791 O O . SER A 1 93 ? -21.901 22.784 44.217 1.00 67.31 93 SER A O 1
ATOM 793 N N . LYS A 1 94 ? -20.774 21.464 42.808 1.00 66.00 94 LYS A N 1
ATOM 794 C CA . LYS A 1 94 ? -19.560 22.302 42.780 1.00 66.00 94 LYS A CA 1
ATOM 795 C C . LYS A 1 94 ? -19.744 23.630 42.022 1.00 66.00 94 LYS A C 1
ATOM 797 O O . LYS A 1 94 ? -18.905 24.509 42.137 1.00 66.00 94 LYS A O 1
ATOM 802 N N . LYS A 1 95 ? -20.814 23.789 41.235 1.00 59.59 95 LYS A N 1
ATOM 803 C CA . LYS A 1 95 ? -21.152 25.052 40.555 1.00 59.59 95 LYS A CA 1
ATOM 804 C C . LYS A 1 95 ? -22.024 25.985 41.399 1.00 59.59 95 LYS A C 1
ATOM 806 O O . LYS A 1 95 ? -22.088 27.167 41.075 1.00 59.59 95 LYS A O 1
ATOM 811 N N . GLU A 1 96 ? -22.706 25.471 42.421 1.00 58.84 96 GLU A N 1
ATOM 812 C CA . GLU A 1 96 ? -23.523 26.281 43.337 1.00 58.84 96 GLU A CA 1
ATOM 813 C C . GLU A 1 96 ? -22.678 26.941 44.443 1.00 58.84 96 GLU A C 1
ATOM 815 O O . GLU A 1 96 ? -23.003 28.050 44.862 1.00 58.84 96 GLU A O 1
ATOM 820 N N . ASP A 1 97 ? -21.542 26.342 44.818 1.00 53.56 97 ASP A N 1
ATOM 821 C CA . ASP A 1 97 ? -20.476 26.998 45.588 1.00 53.56 97 ASP A CA 1
ATOM 822 C C . ASP A 1 97 ? -19.477 27.646 44.616 1.00 53.56 97 ASP A C 1
ATOM 824 O O . ASP A 1 97 ? -18.590 26.992 44.072 1.00 53.56 97 ASP A O 1
ATOM 828 N N . GLY A 1 98 ? -19.680 28.932 44.324 1.00 53.50 98 GLY A N 1
ATOM 829 C CA . GLY A 1 98 ? -18.938 29.684 43.311 1.00 53.50 98 GLY A CA 1
ATOM 830 C C . GLY A 1 98 ? -17.439 29.847 43.586 1.00 53.50 98 GLY A C 1
ATOM 831 O O . GLY A 1 98 ? -17.010 30.908 44.030 1.00 53.50 98 GLY A O 1
ATOM 832 N N . GLU A 1 99 ? -16.643 28.847 43.215 1.00 43.94 99 GLU A N 1
ATOM 833 C CA . GLU A 1 99 ? -15.190 28.948 43.058 1.00 43.94 99 GLU A CA 1
ATOM 834 C C . GLU A 1 99 ? -14.781 28.499 41.644 1.00 43.94 99 GLU A C 1
ATOM 836 O O . GLU A 1 99 ? -14.799 27.315 41.293 1.00 43.94 99 GLU A O 1
ATOM 841 N N . GLU A 1 100 ? -14.431 29.479 40.804 1.00 51.19 100 GLU A N 1
ATOM 842 C CA . GLU A 1 100 ? -13.677 29.262 39.568 1.00 51.19 100 GLU A CA 1
ATOM 843 C C . GLU A 1 100 ? -12.222 28.932 39.931 1.00 51.19 100 GLU A C 1
ATOM 845 O O . GLU A 1 100 ? -11.422 29.828 40.188 1.00 51.19 100 GLU A O 1
ATOM 850 N N . GLU A 1 101 ? -11.867 27.647 39.910 1.00 43.12 101 GLU A N 1
ATOM 851 C CA . GLU A 1 101 ? -10.472 27.219 39.791 1.00 43.12 101 GLU A CA 1
ATOM 852 C C . GLU A 1 101 ? -10.294 26.266 38.605 1.00 43.12 101 GLU A C 1
ATOM 854 O O . GLU A 1 101 ? -10.879 25.181 38.522 1.00 43.12 101 GLU A O 1
ATOM 859 N N . ASP A 1 102 ? -9.462 26.741 37.681 1.00 52.91 102 ASP A N 1
ATOM 860 C CA . ASP A 1 102 ? -8.782 26.019 36.616 1.00 52.91 102 ASP A CA 1
ATOM 861 C C . ASP A 1 102 ? -7.936 24.903 37.258 1.00 52.91 102 ASP A C 1
ATOM 863 O O . ASP A 1 102 ? -6.912 25.179 37.882 1.00 52.91 102 ASP A O 1
ATOM 867 N N . ASP A 1 103 ? -8.357 23.638 37.147 1.00 40.62 103 ASP A N 1
ATOM 868 C CA . ASP A 1 103 ? -7.486 22.516 37.509 1.00 40.62 103 ASP A CA 1
ATOM 869 C C . ASP A 1 103 ? -7.584 21.375 36.490 1.00 40.62 103 ASP A C 1
ATOM 871 O O . ASP A 1 103 ? -8.536 20.591 36.394 1.00 40.62 103 ASP A O 1
ATOM 875 N N . ASP A 1 104 ? -6.518 21.346 35.706 1.00 49.44 104 ASP A N 1
ATOM 876 C CA . ASP A 1 104 ? -6.110 20.399 34.694 1.00 49.44 104 ASP A CA 1
ATOM 877 C C . ASP A 1 104 ? -5.779 19.052 35.364 1.00 49.44 104 ASP A C 1
ATOM 879 O O . ASP A 1 104 ? -4.635 18.763 35.718 1.00 49.44 104 ASP A O 1
ATOM 883 N N . LYS A 1 105 ? -6.790 18.202 35.595 1.00 40.91 105 LYS A N 1
ATOM 884 C CA . LYS A 1 105 ? -6.578 16.817 36.055 1.00 40.91 105 LYS A CA 1
ATOM 885 C C . LYS A 1 105 ? -7.351 15.814 35.215 1.00 40.91 105 LYS A C 1
ATOM 887 O O . LYS A 1 105 ? -8.468 15.392 35.509 1.00 40.91 105 LYS A O 1
ATOM 892 N N . ASN A 1 106 ? -6.660 15.410 34.158 1.00 43.38 106 ASN A N 1
ATOM 893 C CA . ASN A 1 106 ? -6.905 14.241 33.334 1.00 43.38 106 ASN A CA 1
ATOM 894 C C . ASN A 1 106 ? -6.831 12.960 34.197 1.00 43.38 106 ASN A C 1
ATOM 896 O O . ASN A 1 106 ? -5.769 12.361 34.356 1.00 43.38 106 ASN A O 1
ATOM 900 N N . SER A 1 107 ? -7.958 12.579 34.803 1.00 35.25 107 SER A N 1
ATOM 901 C CA . SER A 1 107 ? -8.139 11.292 35.482 1.00 35.25 107 SER A CA 1
ATOM 902 C C . SER A 1 107 ? -8.648 10.269 34.468 1.00 35.25 107 SER A C 1
ATOM 904 O O . SER A 1 107 ? -9.852 10.070 34.302 1.00 35.25 107 SER A O 1
ATOM 906 N N . ASP A 1 108 ? -7.706 9.675 33.738 1.00 41.91 108 ASP A N 1
ATOM 907 C CA . ASP A 1 108 ? -7.926 8.499 32.899 1.00 41.91 108 ASP A CA 1
ATOM 908 C C . ASP A 1 108 ? -7.812 7.263 33.806 1.00 41.91 108 ASP A C 1
ATOM 910 O O . ASP A 1 108 ? -6.730 6.732 34.059 1.00 41.91 108 ASP A O 1
ATOM 914 N N . SER A 1 109 ? -8.941 6.875 34.395 1.00 45.31 109 SER A N 1
ATOM 915 C CA . SER A 1 109 ? -9.129 5.583 35.055 1.00 45.31 109 SER A CA 1
ATOM 916 C C . SER A 1 109 ? -10.312 4.885 34.410 1.00 45.31 109 SER A C 1
ATOM 918 O O . SER A 1 109 ? -11.452 5.097 34.807 1.00 45.31 109 SER A O 1
ATOM 920 N N . GLU A 1 110 ? -9.989 4.068 33.411 1.00 38.41 110 GLU A N 1
ATOM 921 C CA . GLU A 1 110 ? -10.707 2.848 33.047 1.00 38.41 110 GLU A CA 1
ATOM 922 C C . GLU A 1 110 ? -9.656 1.756 32.770 1.00 38.41 110 GLU A C 1
ATOM 924 O O . GLU A 1 110 ? -9.001 1.688 31.727 1.00 38.41 110 GLU A O 1
ATOM 929 N N . GLU A 1 111 ? -9.439 0.971 33.823 1.00 38.94 111 GLU A N 1
ATOM 930 C CA . GLU A 1 111 ? -9.405 -0.498 33.882 1.00 38.94 111 GLU A CA 1
ATOM 931 C C . GLU A 1 111 ? -10.076 -1.170 32.648 1.00 38.94 111 GLU A C 1
ATOM 933 O O . GLU A 1 111 ? -11.023 -0.660 32.073 1.00 38.94 111 GLU A O 1
ATOM 938 N N . SER A 1 112 ? -9.669 -2.314 32.105 1.00 37.91 112 SER A N 1
ATOM 939 C CA . SER A 1 112 ? -9.524 -3.589 32.783 1.00 37.91 112 SER A CA 1
ATOM 940 C C . SER A 1 112 ? -8.899 -4.623 31.837 1.00 37.91 112 SER A C 1
ATOM 942 O O . SER A 1 112 ? -9.127 -4.638 30.626 1.00 37.91 112 SER A O 1
ATOM 944 N N . SER A 1 113 ? -8.085 -5.462 32.464 1.00 38.06 113 SER A N 1
ATOM 945 C CA . SER A 1 113 ? -7.434 -6.694 32.033 1.00 38.06 113 SER A CA 1
ATOM 946 C C . SER A 1 113 ? -8.058 -7.444 30.842 1.00 38.06 113 SER A C 1
ATOM 948 O O . SER A 1 113 ? -9.162 -7.978 30.908 1.00 38.06 113 SER A O 1
ATOM 950 N N . SER A 1 114 ? -7.275 -7.558 29.766 1.00 40.34 114 SER A N 1
ATOM 951 C CA . SER A 1 114 ? -7.475 -8.504 28.664 1.00 40.34 114 SER A CA 1
ATOM 952 C C . SER A 1 114 ? -6.745 -9.808 29.002 1.00 40.34 114 SER A C 1
ATOM 954 O O . SER A 1 114 ? -5.580 -9.971 28.643 1.00 40.34 114 SER A O 1
ATOM 956 N N . ASP A 1 115 ? -7.423 -10.712 29.710 1.00 42.56 115 ASP A N 1
ATOM 957 C CA . ASP A 1 115 ? -6.882 -12.005 30.175 1.00 42.56 115 ASP A CA 1
ATOM 958 C C . ASP A 1 115 ? -6.909 -13.126 29.105 1.00 42.56 115 ASP A C 1
ATOM 960 O O . ASP A 1 115 ? -6.549 -14.266 29.369 1.00 42.56 115 ASP A O 1
ATOM 964 N N . ASP A 1 116 ? -7.277 -12.826 27.855 1.00 48.31 116 ASP A N 1
ATOM 965 C CA . ASP A 1 116 ? -7.447 -13.847 26.800 1.00 48.31 116 ASP A CA 1
ATOM 966 C C . ASP A 1 116 ? -6.196 -14.098 25.925 1.00 48.31 116 ASP A C 1
ATOM 968 O O . ASP A 1 116 ? -6.258 -14.825 24.935 1.00 48.31 116 ASP A O 1
ATOM 972 N N . GLU A 1 117 ? -5.031 -13.522 26.256 1.00 48.66 117 GLU A N 1
ATOM 973 C CA . GLU A 1 117 ? -3.843 -13.564 25.374 1.00 48.66 117 GLU A CA 1
ATOM 974 C C . GLU A 1 117 ? -2.680 -14.447 25.885 1.00 48.66 117 GLU A C 1
ATOM 976 O O . GLU A 1 117 ? -1.598 -14.464 25.295 1.00 48.66 117 GLU A O 1
ATOM 981 N N . ALA A 1 118 ? -2.888 -15.233 26.951 1.00 48.84 118 ALA A N 1
ATOM 982 C CA . ALA A 1 118 ? -1.840 -16.071 27.555 1.00 48.84 118 ALA A CA 1
ATOM 983 C C . ALA A 1 118 ? -1.961 -17.593 27.312 1.00 48.84 118 ALA A C 1
ATOM 985 O O . ALA A 1 118 ? -1.041 -18.327 27.672 1.00 48.84 118 ALA A O 1
ATOM 986 N N . MET A 1 119 ? -3.026 -18.098 26.676 1.00 49.59 119 MET A N 1
ATOM 987 C CA . MET A 1 119 ? -3.287 -19.552 26.612 1.00 49.59 119 MET A CA 1
ATOM 988 C C . MET A 1 119 ? -2.743 -20.303 25.381 1.00 49.59 119 MET A C 1
ATOM 990 O O . MET A 1 119 ? -3.013 -21.493 25.240 1.00 49.59 119 MET A O 1
ATOM 994 N N . TYR A 1 120 ? -1.946 -19.686 24.499 1.00 50.12 120 TYR A N 1
ATOM 995 C CA . TYR A 1 120 ? -1.396 -20.396 23.331 1.00 50.12 120 TYR A CA 1
ATOM 996 C C . TYR A 1 120 ? 0.103 -20.142 23.128 1.00 50.12 120 TYR A C 1
ATOM 998 O O . TYR A 1 120 ? 0.524 -19.266 22.373 1.00 50.12 120 TYR A O 1
ATOM 1006 N N . LYS A 1 121 ? 0.934 -20.945 23.803 1.00 58.75 121 LYS A N 1
ATOM 1007 C CA . LYS A 1 121 ? 2.356 -21.119 23.472 1.00 58.75 121 LYS A CA 1
ATOM 1008 C C . LYS A 1 121 ? 2.674 -22.615 23.348 1.00 58.75 121 LYS A C 1
ATOM 1010 O O . LYS A 1 121 ? 2.584 -23.313 24.355 1.00 58.75 121 LYS A O 1
ATOM 1015 N N . PRO A 1 122 ? 3.050 -23.125 22.162 1.00 49.94 122 PRO A N 1
ATOM 1016 C CA . PRO A 1 122 ? 3.593 -24.474 22.036 1.00 49.94 122 PRO A CA 1
ATOM 1017 C C . PRO A 1 122 ? 5.021 -24.536 22.607 1.00 49.94 122 PRO A C 1
ATOM 1019 O O . PRO A 1 122 ? 5.817 -23.612 22.433 1.00 49.94 122 PRO A O 1
ATOM 1022 N N . ASN A 1 123 ? 5.326 -25.624 23.312 1.00 45.00 123 ASN A N 1
ATOM 1023 C CA . ASN A 1 123 ? 6.602 -25.879 23.984 1.00 45.00 123 ASN A CA 1
ATOM 1024 C C . ASN A 1 123 ? 7.686 -26.255 22.943 1.00 45.00 123 ASN A C 1
ATOM 1026 O O . ASN A 1 123 ? 7.502 -27.213 22.204 1.00 45.00 123 ASN A O 1
ATOM 1030 N N . ILE A 1 124 ? 8.800 -25.510 22.867 1.00 53.25 124 ILE A N 1
ATOM 1031 C CA . ILE A 1 124 ? 9.839 -25.593 21.799 1.00 53.25 124 ILE A CA 1
ATOM 1032 C C . ILE A 1 124 ? 11.083 -26.411 22.236 1.00 53.25 124 ILE A C 1
ATOM 1034 O O . ILE A 1 124 ? 12.104 -26.471 21.549 1.00 53.25 124 ILE A O 1
ATOM 1038 N N . GLU A 1 125 ? 11.048 -27.060 23.399 1.00 51.25 125 GLU A N 1
ATOM 1039 C CA . GLU A 1 125 ? 12.252 -27.679 23.980 1.00 51.25 125 GLU A CA 1
ATOM 1040 C C . GLU A 1 125 ? 12.580 -29.092 23.456 1.00 51.25 125 GLU A C 1
ATOM 1042 O O . GLU A 1 125 ? 13.705 -29.555 23.642 1.00 51.25 125 GLU A O 1
ATOM 1047 N N . THR A 1 126 ? 11.681 -29.761 22.727 1.00 51.56 126 THR A N 1
ATOM 1048 C CA . THR A 1 126 ? 11.874 -31.164 22.300 1.00 51.56 126 THR A CA 1
ATOM 1049 C C . THR A 1 126 ? 12.621 -31.350 20.975 1.00 51.56 126 THR A C 1
ATOM 1051 O O . THR A 1 126 ? 13.159 -32.427 20.721 1.00 51.56 126 THR A O 1
ATOM 1054 N N . ASP A 1 127 ? 12.747 -30.310 20.147 1.00 51.38 127 ASP A N 1
ATOM 1055 C CA . ASP A 1 127 ? 13.161 -30.484 18.741 1.00 51.38 127 ASP A CA 1
ATOM 1056 C C . ASP A 1 127 ? 14.681 -30.382 18.515 1.00 51.38 127 ASP A C 1
ATOM 1058 O O . ASP A 1 127 ? 15.195 -30.652 17.428 1.00 51.38 127 ASP A O 1
ATOM 1062 N N . LYS A 1 128 ? 15.450 -30.035 19.555 1.00 51.53 128 LYS A N 1
ATOM 1063 C CA . LYS A 1 128 ? 16.915 -29.867 19.461 1.00 51.53 128 LYS A CA 1
ATOM 1064 C C . LYS A 1 128 ? 17.708 -31.169 19.629 1.00 51.53 128 LYS A C 1
ATOM 1066 O O . LYS A 1 128 ? 18.914 -31.174 19.379 1.00 51.53 128 LYS A O 1
ATOM 1071 N N . ALA A 1 129 ? 17.067 -32.270 20.026 1.00 49.38 129 ALA A N 1
ATOM 1072 C CA . ALA A 1 129 ? 17.740 -33.549 20.278 1.00 49.38 129 ALA A CA 1
ATOM 1073 C C . ALA A 1 129 ? 17.924 -34.420 19.017 1.00 49.38 129 ALA A C 1
ATOM 1075 O O . ALA A 1 129 ? 18.783 -35.298 18.998 1.00 49.38 129 ALA A O 1
ATOM 1076 N N . VAL A 1 130 ? 17.174 -34.161 17.940 1.00 52.22 130 VAL A N 1
ATOM 1077 C CA . VAL A 1 130 ? 17.134 -35.042 16.755 1.00 52.22 130 VAL A CA 1
ATOM 1078 C C . VAL A 1 130 ? 18.295 -34.789 15.776 1.00 52.22 130 VAL A C 1
ATOM 1080 O O . VAL A 1 130 ? 18.692 -35.680 15.028 1.00 52.22 130 VAL A O 1
ATOM 1083 N N . PHE A 1 131 ? 18.923 -33.610 15.808 1.00 50.53 131 PHE A N 1
ATOM 1084 C CA . PHE A 1 131 ? 19.876 -33.193 14.767 1.00 50.53 131 PHE A CA 1
ATOM 1085 C C . PHE A 1 131 ? 21.352 -33.558 15.005 1.00 50.53 131 PHE A C 1
ATOM 1087 O O . PHE A 1 131 ? 22.179 -33.303 14.132 1.00 50.53 131 PHE A O 1
ATOM 1094 N N . LYS A 1 132 ? 21.724 -34.170 16.138 1.00 49.75 132 LYS A N 1
ATOM 1095 C CA . LYS A 1 132 ? 23.146 -34.418 16.466 1.00 49.75 132 LYS A CA 1
ATOM 1096 C C . LYS A 1 132 ? 23.728 -35.751 15.978 1.00 49.75 132 LYS A C 1
ATOM 1098 O O . LYS A 1 132 ? 24.943 -35.903 15.992 1.00 49.75 132 LYS A O 1
ATOM 1103 N N . ASN A 1 133 ? 22.919 -36.686 15.478 1.00 46.25 133 ASN A N 1
ATOM 1104 C CA . ASN A 1 133 ? 23.384 -38.066 15.252 1.00 46.25 133 ASN A CA 1
ATOM 1105 C C . ASN A 1 133 ? 23.766 -38.408 13.799 1.00 46.25 133 ASN A C 1
ATOM 1107 O O . ASN A 1 133 ? 23.975 -39.578 13.490 1.00 46.25 133 ASN A O 1
ATOM 1111 N N . ARG A 1 134 ? 23.853 -37.428 12.886 1.00 47.84 134 ARG A N 1
ATOM 1112 C CA . ARG A 1 134 ? 24.040 -37.705 11.445 1.00 47.84 134 ARG A CA 1
ATOM 1113 C C . ARG A 1 134 ? 25.423 -37.362 10.876 1.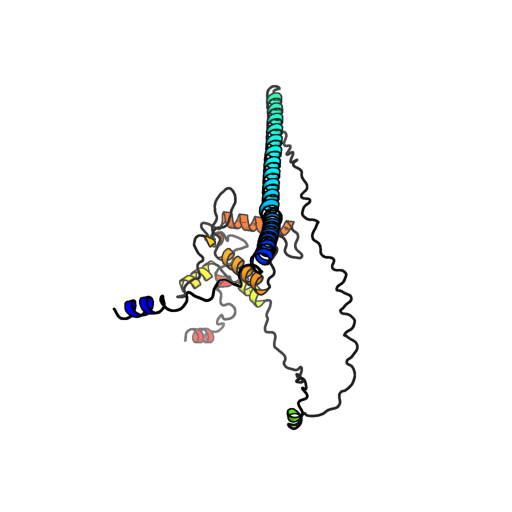00 47.84 134 ARG A C 1
ATOM 1115 O O . ARG A 1 134 ? 25.653 -37.611 9.701 1.00 47.84 134 ARG A O 1
ATOM 1122 N N . ALA A 1 135 ? 26.331 -36.814 11.684 1.00 49.59 135 ALA A N 1
ATOM 1123 C CA . ALA A 1 135 ? 27.573 -36.205 11.193 1.00 49.59 135 ALA A CA 1
ATOM 1124 C C . ALA A 1 135 ? 28.829 -37.105 11.224 1.00 49.59 135 ALA A C 1
ATOM 1126 O O . ALA A 1 135 ? 29.897 -36.624 10.876 1.00 49.59 135 ALA A O 1
ATOM 1127 N N . SER A 1 136 ? 28.752 -38.380 11.628 1.00 47.25 136 SER A N 1
ATOM 1128 C CA . SER A 1 136 ? 29.957 -39.183 11.930 1.00 47.25 136 SER A CA 1
ATOM 1129 C C . SER A 1 136 ? 30.126 -40.477 11.119 1.00 47.25 136 SER A C 1
ATOM 1131 O O . SER A 1 136 ? 30.646 -41.454 11.652 1.00 47.25 136 SER A O 1
ATOM 1133 N N . ARG A 1 137 ? 29.656 -40.552 9.865 1.00 50.09 137 ARG A N 1
ATOM 1134 C CA . ARG A 1 137 ? 29.650 -41.827 9.108 1.00 50.09 137 ARG A CA 1
ATOM 1135 C C . ARG A 1 137 ? 30.142 -41.788 7.659 1.00 50.09 137 ARG A C 1
ATOM 1137 O O . ARG A 1 137 ? 29.751 -42.663 6.896 1.00 50.09 137 ARG A O 1
ATOM 1144 N N . LEU A 1 138 ? 30.971 -40.829 7.252 1.00 42.25 138 LEU A N 1
ATOM 1145 C CA . LEU A 1 138 ? 31.381 -40.769 5.844 1.00 42.25 138 LEU A CA 1
ATOM 1146 C C . LEU A 1 138 ? 32.837 -40.331 5.630 1.00 42.25 138 LEU A C 1
ATOM 1148 O O . LEU A 1 138 ? 33.088 -39.432 4.844 1.00 42.25 138 LEU A O 1
ATOM 1152 N N . ASP A 1 139 ? 33.774 -40.983 6.314 1.00 41.41 139 ASP A N 1
ATOM 1153 C CA . ASP A 1 139 ? 35.195 -40.967 5.948 1.00 41.41 139 ASP A CA 1
ATOM 1154 C C . ASP A 1 139 ? 35.625 -42.424 5.751 1.00 41.41 139 ASP A C 1
ATOM 1156 O O . ASP A 1 139 ? 35.832 -43.116 6.740 1.00 41.41 139 ASP A O 1
ATOM 1160 N N . GLU A 1 140 ? 35.632 -42.902 4.500 1.00 44.41 140 GLU A N 1
ATOM 1161 C CA . GLU A 1 140 ? 36.487 -43.981 3.955 1.00 44.41 140 GLU A CA 1
ATOM 1162 C C . GLU A 1 140 ? 35.915 -44.509 2.625 1.00 44.41 140 GLU A C 1
ATOM 1164 O O . GLU A 1 140 ? 34.849 -45.125 2.607 1.00 44.41 140 GLU A O 1
ATOM 1169 N N . ALA A 1 141 ? 36.666 -44.265 1.538 1.00 39.78 141 ALA A N 1
ATOM 1170 C CA . ALA A 1 141 ? 36.793 -45.039 0.288 1.00 39.78 141 ALA A CA 1
ATOM 1171 C C . ALA A 1 141 ? 36.745 -44.158 -0.978 1.00 39.78 141 ALA A C 1
ATOM 1173 O O . ALA A 1 141 ? 35.707 -44.034 -1.627 1.00 39.78 141 ALA A O 1
ATOM 1174 N N . ASP A 1 142 ? 37.909 -43.623 -1.357 1.00 35.72 142 ASP A N 1
ATOM 1175 C CA . ASP A 1 142 ? 38.216 -43.168 -2.715 1.00 35.72 142 ASP A CA 1
ATOM 1176 C C . ASP A 1 142 ? 39.320 -44.075 -3.282 1.00 35.72 142 ASP A C 1
ATOM 1178 O O . ASP A 1 142 ? 40.478 -43.941 -2.904 1.00 35.72 142 ASP A O 1
ATOM 1182 N N . GLU A 1 143 ? 38.963 -44.991 -4.185 1.00 42.94 143 GLU A N 1
ATOM 1183 C CA . GLU A 1 143 ? 39.839 -45.435 -5.277 1.00 42.94 143 GLU A CA 1
ATOM 1184 C C . GLU A 1 143 ? 39.002 -45.618 -6.554 1.00 42.94 143 GLU A C 1
ATOM 1186 O O . GLU A 1 143 ? 37.807 -45.923 -6.534 1.00 42.94 143 GLU A O 1
ATOM 1191 N N . GLU A 1 144 ? 39.646 -45.298 -7.668 1.00 48.56 144 GLU A N 1
ATOM 1192 C CA . GLU A 1 144 ? 39.085 -44.804 -8.919 1.00 48.56 144 GLU A CA 1
ATOM 1193 C C . GLU A 1 144 ? 38.476 -45.897 -9.817 1.00 48.56 144 GLU A C 1
ATOM 1195 O O . GLU A 1 144 ? 38.987 -47.010 -9.924 1.00 48.56 144 GLU A O 1
ATOM 1200 N N . GLY A 1 145 ? 37.398 -45.558 -10.535 1.00 39.53 145 GLY A N 1
ATOM 1201 C CA . GLY A 1 145 ? 36.788 -46.431 -11.539 1.00 39.53 145 GLY A CA 1
ATOM 1202 C C . GLY A 1 145 ? 35.789 -45.686 -12.424 1.00 39.53 145 GLY A C 1
ATOM 1203 O O . GLY A 1 145 ? 34.729 -45.259 -11.969 1.00 39.53 145 GLY A O 1
ATOM 1204 N N . GLU A 1 146 ? 36.154 -45.509 -13.690 1.00 52.91 146 GLU A N 1
ATOM 1205 C CA . GLU A 1 146 ? 35.350 -44.911 -14.758 1.00 52.91 146 GLU A CA 1
ATOM 1206 C C . GLU A 1 146 ? 34.194 -45.857 -15.152 1.00 52.91 146 GLU A C 1
ATOM 1208 O O . GLU A 1 146 ? 34.412 -47.027 -15.471 1.00 52.91 146 GLU A O 1
ATOM 1213 N N . ILE A 1 147 ? 32.952 -45.364 -15.117 1.00 50.53 147 ILE A N 1
ATOM 1214 C CA . ILE A 1 147 ? 31.736 -46.160 -15.355 1.00 50.53 147 ILE A CA 1
ATOM 1215 C C . ILE A 1 147 ? 31.615 -46.425 -16.863 1.00 50.53 147 ILE A C 1
ATOM 1217 O O . ILE A 1 147 ? 31.370 -45.508 -17.651 1.00 50.53 147 ILE A O 1
ATOM 1221 N N . THR A 1 148 ? 31.782 -47.678 -17.291 1.00 58.75 148 THR A N 1
ATOM 1222 C CA . THR A 1 148 ? 31.628 -48.058 -18.706 1.00 58.75 148 THR A CA 1
ATOM 1223 C C . THR A 1 148 ? 30.199 -48.524 -18.981 1.00 58.75 148 THR A C 1
ATOM 1225 O O . THR A 1 148 ? 29.488 -48.978 -18.090 1.00 58.75 148 THR A O 1
ATOM 1228 N N . LYS A 1 149 ? 29.753 -48.457 -20.245 1.00 56.22 149 LYS A N 1
ATOM 1229 C CA . LYS A 1 149 ? 28.376 -48.782 -20.699 1.00 56.22 149 LYS A CA 1
ATOM 1230 C C . LYS A 1 149 ? 27.834 -50.165 -20.275 1.00 56.22 149 LYS A C 1
ATOM 1232 O O . LYS A 1 149 ? 26.657 -50.438 -20.493 1.00 56.22 149 LYS A O 1
ATOM 1237 N N . LYS A 1 150 ? 28.661 -51.031 -19.684 1.00 54.00 150 LYS A N 1
ATOM 1238 C CA . LYS A 1 150 ? 28.267 -52.325 -19.111 1.00 54.00 150 LYS A CA 1
ATOM 1239 C C . LYS A 1 150 ? 27.496 -52.178 -17.788 1.00 54.00 150 LYS A C 1
ATOM 1241 O O . LYS A 1 150 ? 26.655 -53.024 -17.503 1.00 54.00 150 LYS A O 1
ATOM 1246 N N . ASP A 1 151 ? 27.692 -51.089 -17.042 1.00 53.34 151 ASP A N 1
ATOM 1247 C CA . ASP A 1 151 ? 27.069 -50.897 -15.720 1.00 53.34 151 ASP A CA 1
ATOM 1248 C C . ASP A 1 151 ? 25.574 -50.545 -15.806 1.00 53.34 151 ASP A C 1
ATOM 1250 O O . ASP A 1 151 ? 24.789 -50.892 -14.924 1.00 53.34 151 ASP A O 1
ATOM 1254 N N . ILE A 1 152 ? 25.145 -49.957 -16.930 1.00 55.53 152 ILE A N 1
ATOM 1255 C CA . ILE A 1 152 ? 23.739 -49.615 -17.211 1.00 55.53 152 ILE A CA 1
ATOM 1256 C C . ILE A 1 152 ? 22.874 -50.884 -17.348 1.00 55.53 152 ILE A C 1
ATOM 1258 O O . ILE A 1 152 ? 21.683 -50.860 -17.050 1.00 55.53 152 ILE A O 1
ATOM 1262 N N . VAL A 1 153 ? 23.469 -52.020 -17.732 1.00 56.66 153 VAL A N 1
ATOM 1263 C CA . VAL A 1 153 ? 22.757 -53.302 -17.878 1.00 56.66 153 VAL A CA 1
ATOM 1264 C C . VAL A 1 153 ? 22.518 -53.987 -16.520 1.00 56.66 153 VAL A C 1
ATOM 1266 O O . VAL A 1 153 ? 21.614 -54.806 -16.396 1.00 56.66 153 VAL A O 1
ATOM 1269 N N . SER A 1 154 ? 23.267 -53.634 -15.467 1.00 58.94 154 SER A N 1
ATOM 1270 C CA . SER A 1 154 ? 23.218 -54.323 -14.164 1.00 58.94 154 SER A CA 1
ATOM 1271 C C . SER A 1 154 ? 22.110 -53.829 -13.212 1.00 58.94 154 SER A C 1
ATOM 1273 O O . SER A 1 154 ? 21.986 -54.371 -12.111 1.00 58.94 154 SER A O 1
ATOM 1275 N N . GLY A 1 155 ? 21.317 -52.814 -13.573 1.00 55.09 155 GLY A N 1
ATOM 1276 C CA . GLY A 1 155 ? 20.135 -52.384 -12.804 1.00 55.09 155 GLY A CA 1
ATOM 1277 C C . GLY A 1 155 ? 20.395 -51.825 -11.393 1.00 55.09 155 GLY A C 1
ATOM 1278 O O . GLY A 1 155 ? 19.447 -51.593 -10.647 1.00 55.09 155 GLY A O 1
ATOM 1279 N N . LYS A 1 156 ? 21.652 -51.588 -11.000 1.00 65.25 156 LYS A N 1
ATOM 1280 C CA . LYS A 1 156 ? 21.993 -50.957 -9.717 1.00 65.25 156 LYS A CA 1
ATOM 1281 C C . LYS A 1 156 ? 22.238 -49.468 -9.942 1.00 65.25 156 LYS A C 1
ATOM 1283 O O . LYS A 1 156 ? 23.171 -49.093 -10.644 1.00 65.25 156 LYS A O 1
ATOM 1288 N N . TYR A 1 157 ? 21.383 -48.627 -9.362 1.00 73.75 157 TYR A N 1
ATOM 1289 C CA . TYR A 1 157 ? 21.481 -47.172 -9.476 1.00 73.75 157 TYR A CA 1
ATOM 1290 C C . TYR A 1 157 ? 22.752 -46.657 -8.795 1.00 73.75 157 TYR A C 1
ATOM 1292 O O . TYR A 1 157 ? 22.944 -46.872 -7.597 1.00 73.75 157 TYR A O 1
ATOM 1300 N N . GLN A 1 158 ? 23.589 -45.944 -9.549 1.00 71.06 158 GLN A N 1
ATOM 1301 C CA . GLN A 1 158 ? 24.662 -45.129 -8.990 1.00 71.06 158 GLN A CA 1
ATOM 1302 C C . GLN A 1 158 ? 24.280 -43.645 -9.074 1.00 71.06 158 GLN A C 1
ATOM 1304 O O . GLN A 1 158 ? 23.874 -43.184 -10.144 1.00 71.06 158 GLN A O 1
ATOM 1309 N N . PRO A 1 159 ? 24.394 -42.883 -7.971 1.00 77.69 159 PRO A N 1
ATOM 1310 C CA . PRO A 1 159 ? 24.132 -41.451 -7.991 1.00 77.69 159 PRO A CA 1
ATOM 1311 C C . PRO A 1 159 ? 25.166 -40.721 -8.859 1.00 77.69 159 PRO A C 1
ATOM 1313 O O . PRO A 1 159 ? 26.361 -41.016 -8.815 1.00 77.69 159 PRO A O 1
ATOM 1316 N N . ILE A 1 160 ? 24.699 -39.746 -9.642 1.00 72.94 160 ILE A N 1
ATOM 1317 C CA . ILE A 1 160 ? 25.540 -38.925 -10.521 1.00 72.94 160 ILE A CA 1
ATOM 1318 C C . ILE A 1 160 ? 26.508 -38.104 -9.660 1.00 72.94 160 ILE A C 1
ATOM 1320 O O . ILE A 1 160 ? 26.082 -37.314 -8.815 1.00 72.94 160 ILE A O 1
ATOM 1324 N N . LYS A 1 161 ? 27.815 -38.271 -9.887 1.00 65.69 161 LYS A N 1
ATOM 1325 C CA . LYS A 1 161 ? 28.857 -37.471 -9.232 1.00 65.69 161 LYS A CA 1
ATOM 1326 C C . LYS A 1 161 ? 28.862 -36.060 -9.838 1.00 65.69 161 LYS A C 1
ATOM 1328 O O . LYS A 1 161 ? 29.241 -35.882 -10.993 1.00 65.69 161 LYS A O 1
ATOM 1333 N N . VAL A 1 162 ? 28.417 -35.059 -9.078 1.00 64.50 162 VAL A N 1
ATOM 1334 C CA . VAL A 1 162 ? 28.413 -33.647 -9.500 1.00 64.50 162 VAL A CA 1
ATOM 1335 C C . VAL A 1 162 ? 29.797 -33.050 -9.234 1.00 64.50 162 VAL A C 1
ATOM 1337 O O . VAL A 1 162 ? 30.215 -32.936 -8.085 1.00 64.50 162 VAL A O 1
ATOM 1340 N N . THR A 1 163 ? 30.525 -32.666 -10.282 1.00 64.62 163 THR A N 1
ATOM 1341 C CA . THR A 1 163 ? 31.800 -31.947 -10.143 1.00 64.62 163 THR A CA 1
ATOM 1342 C C . THR A 1 163 ? 31.537 -30.546 -9.586 1.00 64.62 163 THR A C 1
ATOM 1344 O O . THR A 1 163 ? 30.810 -29.768 -10.203 1.00 64.62 163 THR A O 1
ATOM 1347 N N . GLN A 1 164 ? 32.133 -30.205 -8.443 1.00 62.72 164 GLN A N 1
ATOM 1348 C CA . GLN A 1 164 ? 31.868 -28.988 -7.655 1.00 62.72 164 GLN A CA 1
ATOM 1349 C C . GLN A 1 164 ? 32.331 -27.653 -8.289 1.00 62.72 164 GLN A C 1
ATOM 1351 O O . GLN A 1 164 ? 32.414 -26.641 -7.600 1.00 62.72 164 GLN A O 1
ATOM 1356 N N . ASN A 1 165 ? 32.597 -27.602 -9.598 1.00 59.66 165 ASN A N 1
ATOM 1357 C CA . ASN A 1 165 ? 33.268 -26.458 -10.232 1.00 59.66 165 ASN A CA 1
ATOM 1358 C C . ASN A 1 165 ? 32.380 -25.676 -11.215 1.00 59.66 165 ASN A C 1
ATOM 1360 O O . ASN A 1 165 ? 32.892 -25.051 -12.142 1.00 59.66 165 ASN A O 1
ATOM 1364 N N . ILE A 1 166 ? 31.059 -25.665 -11.020 1.00 61.06 166 ILE A N 1
ATOM 1365 C CA . ILE A 1 166 ? 30.192 -24.679 -11.679 1.00 61.06 166 ILE A CA 1
ATOM 1366 C C . ILE A 1 166 ? 30.065 -23.501 -10.715 1.00 61.06 166 ILE A C 1
ATOM 1368 O O . ILE A 1 166 ? 29.211 -23.490 -9.832 1.00 61.06 166 ILE A O 1
ATOM 1372 N N . GLN A 1 167 ? 30.967 -22.527 -10.842 1.00 65.44 167 GLN A N 1
ATOM 1373 C CA . GLN A 1 167 ? 30.822 -21.251 -10.150 1.00 65.44 167 GLN A CA 1
ATOM 1374 C C . GLN A 1 167 ? 29.611 -20.533 -10.752 1.00 65.44 167 GLN A C 1
ATOM 1376 O O . GLN A 1 167 ? 29.699 -19.931 -11.820 1.00 65.44 167 GLN A O 1
ATOM 1381 N N . PHE A 1 168 ? 28.455 -20.633 -10.098 1.00 67.69 168 PHE A N 1
ATOM 1382 C CA . PHE A 1 168 ? 27.353 -19.726 -10.377 1.00 67.69 168 PHE A CA 1
ATOM 1383 C C . PHE A 1 168 ? 27.810 -18.332 -9.940 1.00 67.69 168 PHE A C 1
ATOM 1385 O O . PHE A 1 168 ? 27.987 -18.081 -8.749 1.00 67.69 168 PHE A O 1
ATOM 1392 N N . GLU A 1 169 ? 28.060 -17.437 -10.897 1.00 68.50 169 GLU A N 1
ATOM 1393 C CA . GLU A 1 169 ? 28.205 -16.017 -10.588 1.00 68.50 169 GLU A CA 1
ATOM 1394 C C . GLU A 1 169 ? 26.867 -15.534 -10.029 1.00 68.50 169 GLU A C 1
ATOM 1396 O O . GLU A 1 169 ? 25.899 -15.358 -10.774 1.00 68.50 169 GLU A O 1
ATOM 1401 N N . ASP A 1 170 ? 26.798 -15.350 -8.713 1.00 67.19 170 ASP A N 1
ATOM 1402 C CA . ASP A 1 170 ? 25.663 -14.690 -8.091 1.00 67.19 170 ASP A CA 1
ATOM 1403 C C . ASP A 1 170 ? 25.691 -13.212 -8.505 1.00 67.19 170 ASP A C 1
ATOM 1405 O O . ASP A 1 170 ? 26.424 -12.394 -7.950 1.00 67.19 170 ASP A O 1
ATOM 1409 N N . LYS A 1 171 ? 24.932 -12.870 -9.553 1.00 69.69 171 LYS A N 1
ATOM 1410 C CA . LYS A 1 171 ? 24.793 -11.493 -10.065 1.00 69.69 171 LYS A CA 1
ATOM 1411 C C . LYS A 1 171 ? 23.880 -10.638 -9.181 1.00 69.69 171 LYS A C 1
ATOM 1413 O O . LYS A 1 171 ? 23.377 -9.607 -9.631 1.00 69.69 171 LYS A O 1
ATOM 1418 N N . PHE A 1 172 ? 23.613 -11.076 -7.954 1.00 75.88 172 PHE A N 1
ATOM 1419 C CA . PHE A 1 172 ? 22.762 -10.372 -7.016 1.00 75.88 172 PHE A CA 1
ATOM 1420 C C . PHE A 1 172 ? 23.491 -9.177 -6.386 1.00 75.88 172 PHE A C 1
ATOM 1422 O O . PHE A 1 172 ? 24.123 -9.256 -5.332 1.00 75.88 172 PHE A O 1
ATOM 1429 N N . ASP A 1 173 ? 23.357 -8.017 -7.023 1.00 75.00 173 ASP A N 1
ATOM 1430 C CA . ASP A 1 173 ? 23.800 -6.744 -6.461 1.00 75.00 173 ASP A CA 1
ATOM 1431 C C . ASP A 1 173 ? 22.750 -6.177 -5.489 1.00 75.00 173 ASP A C 1
ATOM 1433 O O . ASP A 1 173 ? 21.880 -5.392 -5.871 1.00 75.00 173 ASP A O 1
ATOM 1437 N N . TYR A 1 174 ? 22.881 -6.466 -4.189 1.00 72.38 174 TYR A N 1
ATOM 1438 C CA . TYR A 1 174 ? 22.001 -5.922 -3.132 1.00 72.38 174 TYR A CA 1
ATOM 1439 C C . TYR A 1 174 ? 21.859 -4.381 -3.163 1.00 72.38 174 TYR A C 1
ATOM 1441 O O . TYR A 1 174 ? 20.845 -3.801 -2.765 1.00 72.38 174 TYR A O 1
ATOM 1449 N N . ASN A 1 175 ? 22.889 -3.678 -3.644 1.00 74.25 175 ASN A N 1
ATOM 1450 C CA . ASN A 1 175 ? 22.887 -2.219 -3.728 1.00 74.25 175 ASN A CA 1
ATOM 1451 C C . ASN A 1 175 ? 22.166 -1.668 -4.970 1.00 74.25 175 ASN A C 1
ATOM 1453 O O . ASN A 1 175 ? 21.798 -0.487 -4.967 1.00 74.25 175 ASN A O 1
ATOM 1457 N N . ALA A 1 176 ? 21.950 -2.475 -6.013 1.00 76.50 176 ALA A N 1
ATOM 1458 C CA . ALA A 1 176 ? 21.297 -2.030 -7.242 1.00 76.50 176 ALA A CA 1
ATOM 1459 C C . ALA A 1 176 ? 19.838 -1.617 -6.975 1.00 76.50 176 ALA A C 1
ATOM 1461 O O . ALA A 1 176 ? 19.439 -0.497 -7.311 1.00 76.50 176 ALA A O 1
ATOM 1462 N N . ASP A 1 177 ? 19.087 -2.441 -6.244 1.00 72.88 177 ASP A N 1
ATOM 1463 C CA . ASP A 1 177 ? 17.671 -2.198 -5.931 1.00 72.88 177 ASP A CA 1
ATOM 1464 C C . ASP A 1 177 ? 17.465 -0.992 -5.012 1.00 72.88 177 ASP A C 1
ATOM 1466 O O . ASP A 1 177 ? 16.540 -0.185 -5.175 1.00 72.88 177 ASP A O 1
ATOM 1470 N N . LYS A 1 178 ? 18.377 -0.811 -4.050 1.00 77.88 178 LYS A N 1
ATOM 1471 C CA . LYS A 1 178 ? 18.355 0.339 -3.140 1.00 77.88 178 LYS A CA 1
ATOM 1472 C C . LYS A 1 178 ? 18.572 1.653 -3.889 1.00 77.88 178 LYS A C 1
ATOM 1474 O O . LYS A 1 178 ? 17.980 2.675 -3.535 1.00 77.88 178 LYS A O 1
ATOM 1479 N N . ASN A 1 179 ? 19.406 1.633 -4.926 1.00 74.69 179 ASN A N 1
ATOM 1480 C CA . ASN A 1 179 ? 19.656 2.794 -5.770 1.00 74.69 179 ASN A CA 1
ATOM 1481 C C . ASN A 1 179 ? 18.509 3.041 -6.762 1.00 74.69 179 ASN A C 1
ATOM 1483 O O . ASN A 1 179 ? 18.159 4.200 -6.992 1.00 74.69 179 ASN A O 1
ATOM 1487 N N . ALA A 1 180 ? 17.851 1.989 -7.259 1.00 80.12 180 ALA A N 1
ATOM 1488 C CA . ALA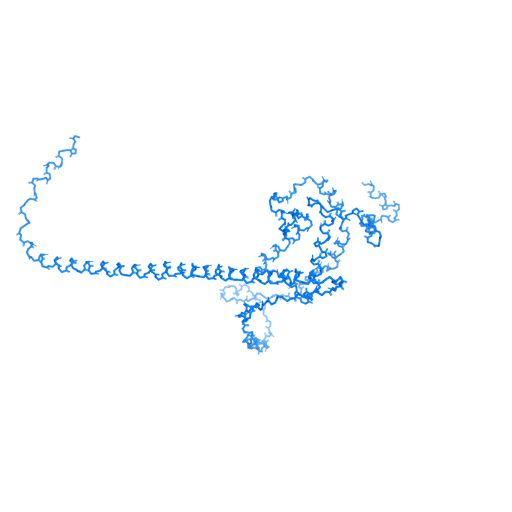 A 1 180 ? 16.669 2.114 -8.110 1.00 80.12 180 ALA A CA 1
ATOM 1489 C C . ALA A 1 180 ? 15.528 2.866 -7.397 1.00 80.12 180 ALA A C 1
ATOM 1491 O O . ALA A 1 180 ? 15.007 3.850 -7.925 1.00 80.12 180 ALA A O 1
ATOM 1492 N N . LYS A 1 181 ? 15.214 2.500 -6.143 1.00 81.31 181 LYS A N 1
ATOM 1493 C CA . LYS A 1 181 ? 14.163 3.168 -5.343 1.00 81.31 181 LYS A CA 1
ATOM 1494 C C . LYS A 1 181 ? 14.459 4.648 -5.057 1.00 81.31 181 LYS A C 1
ATOM 1496 O O . LYS A 1 181 ? 13.533 5.435 -4.881 1.00 81.31 181 LYS A O 1
ATOM 1501 N N . ARG A 1 182 ? 15.735 5.052 -5.014 1.00 81.44 182 ARG A N 1
ATOM 1502 C CA . ARG A 1 182 ? 16.139 6.453 -4.773 1.00 81.44 182 ARG A CA 1
ATOM 1503 C C . ARG A 1 182 ? 15.898 7.354 -5.981 1.00 81.44 182 ARG A C 1
ATOM 1505 O O . ARG A 1 182 ? 15.480 8.498 -5.804 1.00 81.44 182 ARG A O 1
ATOM 1512 N N . ASN A 1 183 ? 16.133 6.830 -7.181 1.00 83.25 183 ASN A N 1
ATOM 1513 C CA . ASN A 1 183 ? 15.960 7.573 -8.430 1.00 83.25 183 ASN A CA 1
ATOM 1514 C C . ASN A 1 183 ? 14.508 7.546 -8.931 1.00 83.25 183 ASN A C 1
ATOM 1516 O O . ASN A 1 183 ? 14.134 8.357 -9.769 1.00 83.25 183 ASN A O 1
ATOM 1520 N N . LYS A 1 184 ? 13.676 6.660 -8.391 1.00 87.12 184 LYS A N 1
ATOM 1521 C CA . LYS A 1 184 ? 12.262 6.516 -8.727 1.00 87.12 184 LYS A CA 1
ATOM 1522 C C . LYS A 1 184 ? 11.454 7.782 -8.345 1.00 87.12 184 LYS A C 1
ATOM 1524 O O . LYS A 1 184 ? 11.340 8.118 -7.159 1.00 87.12 184 LYS A O 1
ATOM 1529 N N . LEU A 1 185 ? 10.981 8.541 -9.341 1.00 89.00 185 LEU A N 1
ATOM 1530 C CA . LEU A 1 185 ? 10.204 9.781 -9.184 1.00 89.00 185 LEU A CA 1
ATOM 1531 C C . LEU A 1 185 ? 8.768 9.556 -9.664 1.00 89.00 185 LEU A C 1
ATOM 1533 O O . LEU A 1 185 ? 8.568 9.229 -10.828 1.00 89.00 185 LEU A O 1
ATOM 1537 N N . GLN A 1 186 ? 7.794 9.854 -8.801 1.00 90.56 186 GLN A N 1
ATOM 1538 C CA . GLN A 1 186 ? 6.371 9.641 -9.081 1.00 90.56 186 GLN A CA 1
ATOM 1539 C C . GLN A 1 186 ? 5.898 10.357 -10.354 1.00 90.56 186 GLN A C 1
ATOM 1541 O O . GLN A 1 186 ? 5.302 9.723 -11.209 1.00 90.56 186 GLN A O 1
ATOM 1546 N N . SER A 1 187 ? 6.250 11.634 -10.539 1.00 90.00 187 SER A N 1
ATOM 1547 C CA . SER A 1 187 ? 5.849 12.387 -11.738 1.00 90.00 187 SER A CA 1
ATOM 1548 C C . SER A 1 187 ? 6.457 11.852 -13.037 1.00 90.00 187 SER A C 1
ATOM 1550 O O . SER A 1 187 ? 5.879 12.011 -14.105 1.00 90.00 187 SER A O 1
ATOM 1552 N N . MET A 1 188 ? 7.640 11.232 -12.969 1.00 90.94 188 MET A N 1
ATOM 1553 C CA . MET A 1 188 ? 8.245 10.596 -14.140 1.00 90.94 188 MET A CA 1
ATOM 1554 C C . MET A 1 188 ? 7.571 9.258 -14.442 1.00 90.94 188 MET A C 1
ATOM 1556 O O . MET A 1 188 ? 7.426 8.909 -15.605 1.00 90.94 188 MET A O 1
ATOM 1560 N N . GLU A 1 189 ? 7.178 8.500 -13.420 1.00 91.50 189 GLU A N 1
ATOM 1561 C CA . GLU A 1 189 ? 6.436 7.252 -13.614 1.00 91.50 189 GLU A CA 1
ATOM 1562 C C . GLU A 1 189 ? 5.073 7.492 -14.232 1.00 91.50 189 GLU A C 1
ATOM 1564 O O . GLU A 1 189 ? 4.756 6.814 -15.195 1.00 91.50 189 GLU A O 1
ATOM 1569 N N . GLU A 1 190 ? 4.336 8.484 -13.741 1.00 92.12 190 GLU A N 1
ATOM 1570 C CA . GLU A 1 190 ? 3.035 8.870 -14.287 1.00 92.12 190 GLU A CA 1
ATOM 1571 C C . GLU A 1 190 ? 3.154 9.278 -15.761 1.00 92.12 190 GLU A C 1
ATOM 1573 O O . GLU A 1 190 ? 2.430 8.769 -16.609 1.00 92.12 190 GLU A O 1
ATOM 1578 N N . TYR A 1 191 ? 4.166 10.086 -16.103 1.00 94.25 191 TYR A N 1
ATOM 1579 C CA . TYR A 1 191 ? 4.461 10.407 -17.501 1.00 94.25 191 TYR A CA 1
ATOM 1580 C C . TYR A 1 191 ? 4.806 9.161 -18.331 1.00 94.25 191 TYR A C 1
ATOM 1582 O O . TYR A 1 191 ? 4.373 9.020 -19.470 1.00 94.25 191 TYR A O 1
ATOM 1590 N N . ILE A 1 192 ? 5.608 8.243 -17.787 1.00 93.81 192 ILE A N 1
ATOM 1591 C CA . ILE A 1 192 ? 5.960 7.001 -18.482 1.00 93.81 192 ILE A CA 1
ATOM 1592 C C . ILE A 1 192 ? 4.725 6.112 -18.669 1.00 93.81 192 ILE A C 1
ATOM 1594 O O . ILE A 1 192 ? 4.625 5.469 -19.707 1.00 93.81 192 ILE A O 1
ATOM 1598 N N . GLN A 1 193 ? 3.825 6.064 -17.692 1.00 92.31 193 GLN A N 1
ATOM 1599 C CA . GLN A 1 193 ? 2.563 5.333 -17.746 1.00 92.31 193 GLN A CA 1
ATOM 1600 C C . GLN A 1 193 ? 1.642 5.903 -18.827 1.00 92.31 193 GLN A C 1
ATOM 1602 O O . GLN A 1 193 ? 1.183 5.154 -19.678 1.00 92.31 193 GLN A O 1
ATOM 1607 N N . GLU A 1 194 ? 1.488 7.226 -18.888 1.00 94.12 194 GLU A N 1
ATOM 1608 C CA . GLU A 1 194 ? 0.689 7.901 -19.918 1.00 94.12 194 GLU A CA 1
ATOM 1609 C C . GLU A 1 194 ? 1.274 7.726 -21.332 1.00 94.12 194 GLU A C 1
ATOM 1611 O O . GLU A 1 194 ? 0.545 7.568 -22.308 1.00 94.12 194 GLU A O 1
ATOM 1616 N N . MET A 1 195 ? 2.606 7.730 -21.465 1.00 96.12 195 MET A N 1
ATOM 1617 C CA . MET A 1 195 ? 3.279 7.494 -22.751 1.00 96.12 195 MET A CA 1
ATOM 1618 C C . MET A 1 195 ? 3.297 6.017 -23.166 1.00 96.12 195 MET A C 1
ATOM 1620 O O . MET A 1 195 ? 3.678 5.703 -24.298 1.00 96.12 195 MET A O 1
ATOM 1624 N N . GLN A 1 196 ? 2.971 5.095 -22.260 1.00 95.44 196 GLN A N 1
ATOM 1625 C CA . GLN A 1 196 ? 2.907 3.674 -22.567 1.00 95.44 196 GLN A CA 1
ATOM 1626 C C . GLN A 1 196 ? 1.529 3.320 -23.124 1.00 95.44 196 GLN A C 1
ATOM 1628 O O . GLN A 1 196 ? 0.517 3.471 -22.460 1.00 95.44 196 GLN A O 1
ATOM 1633 N N . ASP A 1 197 ? 1.503 2.724 -2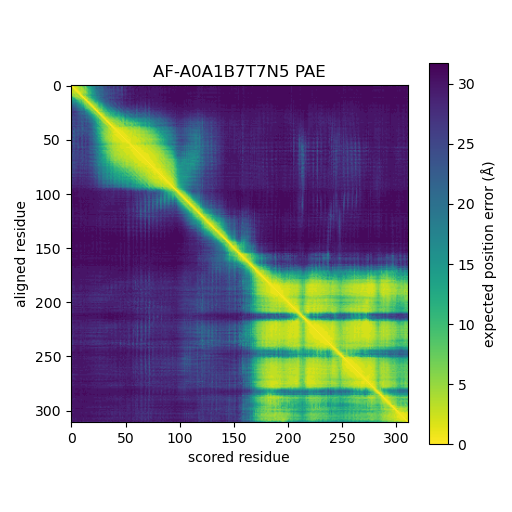4.315 1.00 96.44 197 ASP A N 1
ATOM 1634 C CA . ASP A 1 197 ? 0.282 2.194 -24.948 1.00 96.44 197 ASP A CA 1
ATOM 1635 C C . ASP A 1 197 ? -0.144 0.832 -24.357 1.00 96.44 197 ASP A C 1
ATOM 1637 O O . ASP A 1 197 ? -0.566 -0.089 -25.053 1.00 96.44 197 ASP A O 1
ATOM 1641 N N . LYS A 1 198 ? 0.089 0.632 -23.057 1.00 94.44 198 LYS A N 1
ATOM 1642 C CA . LYS A 1 198 ? -0.244 -0.610 -22.357 1.00 94.44 198 LYS A CA 1
ATOM 1643 C C . LYS A 1 198 ? -1.404 -0.338 -21.410 1.00 94.44 198 LYS A C 1
ATOM 1645 O O . LYS A 1 198 ? -1.366 0.670 -20.713 1.00 94.44 198 LYS A O 1
ATOM 1650 N N . PRO A 1 199 ? -2.396 -1.238 -21.330 1.00 94.00 199 PRO A N 1
ATOM 1651 C CA . PRO A 1 199 ? -3.473 -1.079 -20.370 1.00 94.00 199 PRO A CA 1
ATOM 1652 C C . PRO A 1 199 ? -2.928 -1.162 -18.942 1.00 94.00 199 PRO A C 1
ATOM 1654 O O . PRO A 1 199 ? -2.107 -2.032 -18.622 1.00 94.00 199 PRO A O 1
ATOM 1657 N N . GLU A 1 200 ? -3.408 -0.265 -18.087 1.00 89.50 200 GLU A N 1
ATOM 1658 C CA . GLU A 1 200 ? -3.108 -0.290 -16.662 1.00 89.50 200 GLU A CA 1
ATOM 1659 C C . GLU A 1 200 ? -4.047 -1.247 -15.927 1.00 89.50 200 GLU A C 1
ATOM 1661 O O . GLU A 1 200 ? -5.226 -1.388 -16.256 1.00 89.50 200 GLU A O 1
ATOM 1666 N N . TRP A 1 201 ? -3.517 -1.923 -14.910 1.00 89.19 201 TRP A N 1
ATOM 1667 C CA . TRP A 1 201 ? -4.295 -2.830 -14.072 1.00 89.19 201 TRP A CA 1
ATOM 1668 C C . TRP A 1 201 ? -4.918 -2.048 -12.923 1.00 89.19 201 TRP A C 1
ATOM 1670 O O . TRP A 1 201 ? -4.420 -2.065 -11.796 1.00 89.19 201 TRP A O 1
ATOM 1680 N N . GLU A 1 202 ? -6.000 -1.338 -13.222 1.00 89.44 202 GLU A N 1
ATOM 1681 C CA . GLU A 1 202 ? -6.785 -0.655 -12.204 1.00 89.44 202 GLU A CA 1
ATOM 1682 C C . GLU A 1 202 ? -7.631 -1.653 -11.406 1.00 89.44 202 GLU A C 1
ATOM 1684 O O . GLU A 1 202 ? -8.217 -2.602 -11.930 1.00 89.44 202 GLU A O 1
ATOM 1689 N N . SER A 1 203 ? -7.684 -1.442 -10.097 1.00 89.38 203 SER A N 1
ATOM 1690 C CA . SER A 1 203 ? -8.537 -2.222 -9.205 1.00 89.38 203 SER A CA 1
ATOM 1691 C C . SER A 1 203 ? -9.974 -1.701 -9.245 1.00 89.38 203 SER A C 1
ATOM 1693 O O . SER A 1 203 ? -10.222 -0.533 -9.541 1.00 89.38 203 SER A O 1
ATOM 1695 N N . SER A 1 204 ? -10.928 -2.564 -8.892 1.00 92.38 204 SER A N 1
ATOM 1696 C CA . SER A 1 204 ? -12.340 -2.193 -8.805 1.00 92.38 204 SER A CA 1
ATOM 1697 C C . SER A 1 204 ? -12.557 -0.987 -7.880 1.00 92.38 204 SER A C 1
ATOM 1699 O O . SER A 1 204 ? -11.938 -0.878 -6.817 1.00 92.38 204 SER A O 1
ATOM 1701 N N . ILE A 1 205 ? -13.501 -0.116 -8.253 1.00 89.44 205 ILE A N 1
ATOM 1702 C CA . ILE A 1 205 ? -13.809 1.160 -7.581 1.00 89.44 205 ILE A CA 1
ATOM 1703 C C . ILE A 1 205 ? -14.007 0.980 -6.064 1.00 89.44 205 ILE A C 1
ATOM 1705 O O . ILE A 1 205 ? -13.572 1.811 -5.268 1.00 89.44 205 ILE A O 1
ATOM 1709 N N . GLY A 1 206 ? -14.625 -0.128 -5.642 1.00 87.81 206 GLY A N 1
ATOM 1710 C CA . GLY A 1 206 ? -14.888 -0.418 -4.228 1.00 87.81 206 GLY A CA 1
ATOM 1711 C C . GLY A 1 206 ? -13.711 -1.020 -3.451 1.00 87.81 206 GLY A C 1
ATOM 1712 O O . GLY A 1 206 ? -13.681 -0.922 -2.225 1.00 87.81 206 GLY A O 1
ATOM 1713 N N . ALA A 1 207 ? -12.733 -1.627 -4.128 1.00 89.56 207 ALA A N 1
ATOM 1714 C CA . ALA A 1 207 ? -11.614 -2.323 -3.484 1.00 89.56 207 ALA A CA 1
ATOM 1715 C C . ALA A 1 207 ? -10.521 -1.358 -2.984 1.00 89.56 207 ALA A C 1
ATOM 1717 O O . ALA A 1 207 ? -9.766 -1.679 -2.062 1.00 89.56 207 ALA A O 1
ATOM 1718 N N . ASN A 1 208 ? -10.477 -0.142 -3.534 1.00 89.06 208 ASN A N 1
ATOM 1719 C CA . ASN A 1 208 ? -9.462 0.868 -3.207 1.00 89.06 208 ASN A CA 1
ATOM 1720 C C . ASN A 1 208 ? -9.826 1.694 -1.964 1.00 89.06 208 ASN A C 1
ATOM 1722 O O . ASN A 1 208 ? -9.055 2.550 -1.533 1.00 89.06 208 ASN A O 1
ATOM 1726 N N . LEU A 1 209 ? -10.999 1.457 -1.377 1.00 87.75 209 LEU A N 1
ATOM 1727 C CA . LEU A 1 209 ? -11.487 2.191 -0.217 1.00 87.75 209 LEU A CA 1
ATOM 1728 C C . LEU A 1 209 ? -10.826 1.664 1.062 1.00 87.75 209 LEU A C 1
ATOM 1730 O O . LEU A 1 209 ? -10.914 0.483 1.398 1.00 87.75 209 LEU A O 1
ATOM 1734 N N . GLN A 1 210 ? -10.185 2.553 1.819 1.00 82.75 210 GLN A N 1
ATOM 1735 C CA . GLN A 1 210 ? -9.664 2.230 3.143 1.00 82.75 210 GLN A CA 1
ATOM 1736 C C . GLN A 1 210 ? -10.710 2.558 4.219 1.00 82.75 210 GLN A C 1
ATOM 1738 O O . GLN A 1 210 ? -11.299 3.641 4.229 1.00 82.75 210 GLN A O 1
ATOM 1743 N N . LYS A 1 211 ? -10.918 1.637 5.174 1.00 70.88 211 LYS A N 1
ATOM 1744 C CA . LYS A 1 211 ? -11.706 1.903 6.389 1.00 70.88 211 LYS A CA 1
ATOM 1745 C C . LYS A 1 211 ? -10.963 2.915 7.263 1.00 70.88 211 LYS A C 1
ATOM 1747 O O . LYS A 1 211 ? -10.110 2.538 8.062 1.00 70.88 211 LYS A O 1
ATOM 1752 N N . SER A 1 212 ? -11.303 4.188 7.130 1.00 53.69 212 SER A N 1
ATOM 1753 C CA . SER A 1 212 ? -10.972 5.208 8.122 1.00 53.69 212 SER A CA 1
ATOM 1754 C C . SER A 1 212 ? -12.206 5.410 9.007 1.00 53.69 212 SER A C 1
ATOM 1756 O O . SER A 1 212 ? -13.310 5.664 8.528 1.00 53.69 212 SER A O 1
ATOM 1758 N N . GLY A 1 213 ? -12.062 5.150 10.308 1.00 57.97 213 GLY A N 1
ATOM 1759 C CA . GLY A 1 213 ? -13.163 5.242 11.269 1.00 57.97 213 GLY 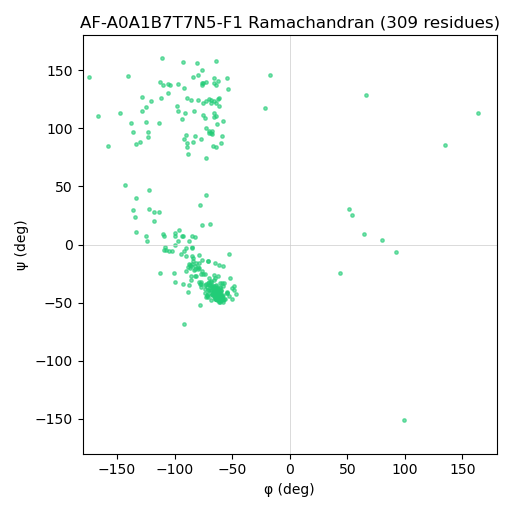A CA 1
ATOM 1760 C C . GLY A 1 213 ? -13.709 6.666 11.417 1.00 57.97 213 GLY A C 1
ATOM 1761 O O . GLY A 1 213 ? -12.994 7.620 11.149 1.00 57.97 213 GLY A O 1
ATOM 1762 N N . LYS A 1 214 ? -14.962 6.784 11.892 1.00 55.66 214 LYS A N 1
ATOM 1763 C CA . LYS A 1 214 ? -15.763 7.973 12.294 1.00 55.66 214 LYS A CA 1
ATOM 1764 C C . LYS A 1 214 ? -15.761 9.246 11.420 1.00 55.66 214 LYS A C 1
ATOM 1766 O O . LYS A 1 214 ? -16.741 9.977 11.502 1.00 55.66 214 LYS A O 1
ATOM 1771 N N . LYS A 1 215 ? -14.755 9.550 10.600 1.00 50.81 215 LYS A N 1
ATOM 1772 C CA . LYS A 1 215 ? -14.701 10.716 9.710 1.00 50.81 215 LYS A CA 1
ATOM 1773 C C . LYS A 1 215 ? -13.909 10.328 8.450 1.00 50.81 215 LYS A C 1
ATOM 1775 O O . LYS A 1 215 ? -12.718 10.064 8.545 1.00 50.81 215 LYS A O 1
ATOM 1780 N N . SER A 1 216 ? -14.634 10.292 7.329 1.00 54.38 216 SER A N 1
ATOM 1781 C CA . SER A 1 216 ? -14.233 10.072 5.926 1.00 54.38 216 SER A CA 1
ATOM 1782 C C . SER A 1 216 ? -13.669 8.702 5.517 1.00 54.38 216 SER A C 1
ATOM 1784 O O . SER A 1 216 ? -12.716 8.188 6.091 1.00 54.38 216 SER A O 1
ATOM 1786 N N . MET A 1 217 ? -14.245 8.138 4.446 1.00 66.25 217 MET A N 1
ATOM 1787 C CA . MET A 1 217 ? -13.631 7.078 3.640 1.00 66.25 217 MET A CA 1
ATOM 1788 C C . MET A 1 217 ? -12.502 7.709 2.818 1.00 66.25 217 MET A C 1
ATOM 1790 O O . MET A 1 217 ? -12.741 8.674 2.095 1.00 66.25 217 MET A O 1
ATOM 1794 N N . SER A 1 218 ? -11.278 7.197 2.940 1.00 75.75 218 SER A N 1
ATOM 1795 C CA . SER A 1 218 ? -10.138 7.635 2.128 1.00 75.75 218 SER A CA 1
ATOM 1796 C C . SER A 1 218 ? -9.845 6.599 1.049 1.00 75.75 218 SER A C 1
ATOM 1798 O O . SER A 1 218 ? -9.830 5.398 1.333 1.00 75.75 218 SER A O 1
ATOM 1800 N N . LEU A 1 219 ? -9.579 7.054 -0.173 1.00 87.81 219 LEU A N 1
ATOM 1801 C CA . LEU A 1 219 ? -9.069 6.189 -1.234 1.00 87.81 219 LEU A CA 1
ATOM 1802 C C . LEU A 1 219 ? -7.582 5.908 -0.986 1.00 87.81 219 LEU A C 1
ATOM 1804 O O . LEU A 1 219 ? -6.828 6.799 -0.588 1.00 87.81 219 LEU A O 1
ATOM 1808 N N . LYS A 1 220 ? -7.169 4.660 -1.206 1.00 89.19 220 LYS A N 1
ATOM 1809 C CA . LYS A 1 220 ? -5.762 4.262 -1.201 1.00 89.19 220 LYS A CA 1
ATOM 1810 C C . LYS A 1 220 ? -5.034 4.930 -2.365 1.00 89.19 220 LYS A C 1
ATOM 1812 O O . LYS A 1 220 ? -5.572 5.042 -3.460 1.00 89.19 220 LYS A O 1
ATOM 1817 N N . SER A 1 221 ? -3.785 5.319 -2.130 1.00 90.38 221 SER A N 1
ATOM 1818 C CA . SER A 1 221 ? -2.891 5.767 -3.198 1.00 90.38 221 SER A CA 1
ATOM 1819 C C . SER A 1 221 ? -2.361 4.587 -4.011 1.00 90.38 221 SER A C 1
ATOM 1821 O O . SER A 1 221 ? -2.122 3.516 -3.445 1.00 90.38 221 SER A O 1
ATOM 1823 N N . GLN A 1 222 ? -2.065 4.799 -5.295 1.00 89.69 222 GLN A N 1
ATOM 1824 C CA . GLN A 1 222 ? -1.404 3.820 -6.174 1.00 89.69 222 GLN A CA 1
ATOM 1825 C C . GLN A 1 222 ? -0.177 3.168 -5.512 1.00 89.69 222 GLN A C 1
ATOM 1827 O O . GLN A 1 222 ? -0.002 1.950 -5.517 1.00 89.69 222 GLN A O 1
ATOM 1832 N N . HIS A 1 223 ? 0.645 3.961 -4.815 1.00 88.81 223 HIS A N 1
ATOM 1833 C CA . HIS A 1 223 ? 1.806 3.445 -4.078 1.00 88.81 223 HIS A CA 1
ATOM 1834 C C . HIS A 1 223 ? 1.429 2.510 -2.926 1.00 88.81 223 HIS A C 1
ATOM 1836 O O . HIS A 1 223 ? 2.138 1.547 -2.637 1.00 88.81 223 HIS A O 1
ATOM 1842 N N . THR A 1 224 ? 0.335 2.807 -2.225 1.00 90.00 224 THR A N 1
ATOM 1843 C CA . THR A 1 224 ? -0.155 1.941 -1.146 1.00 90.00 224 THR A CA 1
ATOM 1844 C C . THR A 1 224 ? -0.763 0.654 -1.680 1.00 90.00 224 THR A C 1
ATOM 1846 O O . THR A 1 224 ? -0.517 -0.392 -1.094 1.00 90.00 224 THR A O 1
ATOM 1849 N N . MET A 1 225 ? -1.453 0.707 -2.821 1.00 91.00 225 MET A N 1
ATOM 1850 C CA . MET A 1 225 ? -2.007 -0.475 -3.479 1.00 91.00 225 MET A CA 1
ATOM 1851 C C . MET A 1 225 ? -0.909 -1.419 -3.967 1.00 91.00 225 MET A C 1
ATOM 1853 O O . MET A 1 225 ? -0.955 -2.606 -3.670 1.00 91.00 225 MET A O 1
ATOM 1857 N N . ASN A 1 226 ? 0.132 -0.887 -4.613 1.00 91.44 226 ASN A N 1
ATOM 1858 C CA . ASN A 1 226 ? 1.269 -1.690 -5.069 1.00 91.44 226 ASN A CA 1
ATOM 1859 C C . ASN A 1 226 ? 2.001 -2.390 -3.914 1.00 91.44 226 ASN A C 1
ATOM 1861 O O . ASN A 1 226 ? 2.432 -3.528 -4.058 1.00 91.44 226 ASN A O 1
ATOM 1865 N N . LYS A 1 227 ? 2.118 -1.733 -2.754 1.00 91.19 227 LYS A N 1
ATOM 1866 C CA . LYS A 1 227 ? 2.699 -2.346 -1.548 1.00 91.19 227 LYS A CA 1
ATOM 1867 C C . LYS A 1 227 ? 1.807 -3.407 -0.920 1.00 91.19 227 LYS A C 1
ATOM 1869 O O . LYS A 1 227 ? 2.328 -4.386 -0.403 1.00 91.19 227 LYS A O 1
ATOM 1874 N N . ASP A 1 228 ? 0.496 -3.176 -0.900 1.00 90.81 228 ASP A N 1
ATOM 1875 C CA . ASP A 1 228 ? -0.458 -4.162 -0.396 1.00 90.81 228 ASP A CA 1
ATOM 1876 C C . ASP A 1 228 ? -0.426 -5.418 -1.282 1.00 90.81 228 ASP A C 1
ATOM 1878 O O . ASP A 1 228 ? -0.404 -6.517 -0.742 1.00 90.81 228 ASP A O 1
ATOM 1882 N N . LYS A 1 229 ? -0.306 -5.250 -2.608 1.00 93.31 229 LYS A N 1
ATOM 1883 C CA . LYS A 1 229 ? -0.118 -6.347 -3.565 1.00 93.31 229 LYS A CA 1
ATOM 1884 C C . LYS A 1 229 ? 1.210 -7.085 -3.365 1.00 93.31 229 LYS A C 1
ATOM 1886 O O . LYS A 1 229 ? 1.210 -8.299 -3.271 1.00 93.31 229 LYS A O 1
ATOM 1891 N N . GLU A 1 230 ? 2.326 -6.366 -3.206 1.00 92.38 230 GLU A N 1
ATOM 1892 C CA . GLU A 1 230 ? 3.633 -6.981 -2.890 1.00 92.38 230 GLU A CA 1
ATOM 1893 C C . GLU A 1 230 ? 3.578 -7.793 -1.581 1.00 92.38 230 GLU A C 1
ATOM 1895 O O . GLU A 1 230 ? 4.222 -8.832 -1.454 1.00 92.38 230 GLU A O 1
ATOM 1900 N N . LEU A 1 231 ? 2.800 -7.324 -0.599 1.00 92.31 231 LEU A N 1
ATOM 1901 C CA . LEU A 1 231 ? 2.589 -8.029 0.661 1.00 92.31 231 LEU A CA 1
ATOM 1902 C C . LEU A 1 231 ? 1.712 -9.273 0.478 1.00 92.31 231 LEU A C 1
ATOM 1904 O O . LEU A 1 231 ? 2.051 -10.311 1.031 1.00 92.31 231 LEU A O 1
ATOM 1908 N N . GLU A 1 232 ? 0.631 -9.187 -0.293 1.00 93.62 232 GLU A N 1
ATOM 1909 C CA . GLU A 1 232 ? -0.224 -10.328 -0.644 1.00 93.62 232 GLU A CA 1
ATOM 1910 C C . GLU A 1 232 ? 0.567 -11.403 -1.401 1.00 93.62 232 GLU A C 1
ATOM 1912 O O . GLU A 1 232 ? 0.619 -12.542 -0.946 1.00 93.62 232 GLU A O 1
ATOM 1917 N N . ASP A 1 233 ? 1.312 -11.017 -2.442 1.00 95.94 233 ASP A N 1
ATOM 1918 C CA . ASP A 1 233 ? 2.193 -11.911 -3.201 1.00 95.94 233 ASP A CA 1
ATOM 1919 C C . ASP A 1 233 ? 3.194 -12.625 -2.267 1.00 95.94 233 ASP A C 1
ATOM 1921 O O . ASP A 1 233 ? 3.456 -13.824 -2.391 1.00 95.94 233 ASP A O 1
ATOM 1925 N N . TYR A 1 234 ? 3.754 -11.910 -1.283 1.00 95.31 234 TYR A N 1
ATOM 1926 C CA . TYR A 1 234 ? 4.655 -12.496 -0.288 1.00 95.31 234 TYR A CA 1
ATOM 1927 C C . TYR A 1 234 ? 3.946 -13.479 0.659 1.00 95.31 234 TYR A C 1
ATOM 1929 O O . TYR A 1 234 ? 4.501 -14.536 0.975 1.00 95.31 234 TYR A O 1
ATOM 1937 N N . GLU A 1 235 ? 2.750 -13.136 1.138 1.00 95.31 235 GLU A N 1
ATOM 1938 C CA . GLU A 1 235 ? 1.966 -13.981 2.043 1.00 95.31 235 GLU A CA 1
ATOM 1939 C C . GLU A 1 235 ? 1.477 -15.256 1.343 1.00 95.31 235 GLU A C 1
ATOM 1941 O O . GLU A 1 235 ? 1.491 -16.320 1.958 1.00 95.31 235 GLU A O 1
ATOM 1946 N N . GLU A 1 236 ? 1.107 -15.176 0.064 1.00 96.44 236 GLU A N 1
ATOM 1947 C CA . GLU A 1 236 ? 0.674 -16.318 -0.748 1.00 96.44 236 GLU A CA 1
ATOM 1948 C C . GLU A 1 236 ? 1.838 -17.227 -1.149 1.00 96.44 236 GLU A C 1
ATOM 1950 O O . GLU A 1 236 ? 1.726 -18.447 -1.065 1.00 96.44 236 GLU A O 1
ATOM 1955 N N . THR A 1 237 ? 2.984 -16.656 -1.531 1.00 97.38 237 THR A N 1
ATOM 1956 C CA . THR A 1 237 ? 4.167 -17.449 -1.909 1.00 97.38 237 THR A CA 1
ATOM 1957 C C . THR A 1 237 ? 4.796 -18.176 -0.724 1.00 97.38 237 THR A C 1
ATOM 1959 O O . THR A 1 237 ? 5.293 -19.290 -0.885 1.00 97.38 237 THR A O 1
ATOM 1962 N N . ASN A 1 238 ? 4.773 -17.571 0.469 1.00 95.31 238 ASN A N 1
ATOM 1963 C CA . ASN A 1 238 ? 5.376 -18.151 1.673 1.00 95.31 238 ASN A CA 1
ATOM 1964 C C . ASN A 1 238 ? 4.360 -18.782 2.630 1.00 95.31 238 ASN A C 1
ATOM 1966 O O . ASN A 1 238 ? 4.767 -19.374 3.627 1.00 95.31 238 ASN A O 1
ATOM 1970 N N . PHE A 1 239 ? 3.060 -18.652 2.358 1.00 95.69 239 PHE A N 1
ATOM 1971 C CA . PHE A 1 239 ? 1.957 -19.125 3.205 1.00 95.69 239 PHE A CA 1
ATOM 1972 C C . PHE A 1 239 ? 2.052 -18.667 4.673 1.00 95.69 239 PHE A C 1
ATOM 1974 O O . PHE A 1 239 ? 1.605 -19.355 5.593 1.00 95.69 239 PHE A O 1
ATOM 1981 N N . ILE A 1 240 ? 2.638 -17.490 4.911 1.00 93.69 240 ILE A N 1
ATOM 1982 C CA . ILE A 1 240 ? 2.849 -16.908 6.242 1.00 93.69 240 ILE A CA 1
ATOM 1983 C C . ILE A 1 240 ? 2.291 -15.491 6.239 1.00 93.69 240 ILE A C 1
ATOM 1985 O O . ILE A 1 240 ? 2.694 -14.669 5.424 1.00 93.69 240 ILE A O 1
ATOM 1989 N N . ARG A 1 241 ? 1.414 -15.177 7.199 1.00 90.94 241 ARG A N 1
ATOM 1990 C CA . ARG A 1 241 ? 0.903 -13.811 7.381 1.00 90.94 241 ARG A CA 1
ATOM 1991 C C . ARG A 1 241 ? 1.930 -12.916 8.054 1.00 90.94 241 ARG A C 1
ATOM 1993 O O . ARG A 1 241 ? 2.530 -13.297 9.063 1.00 90.94 241 ARG A O 1
ATOM 2000 N N . LEU A 1 242 ? 2.065 -11.689 7.557 1.00 86.44 242 LEU A N 1
ATOM 2001 C CA . LEU A 1 242 ? 2.973 -10.718 8.143 1.00 86.44 242 LEU A CA 1
ATOM 2002 C C . LEU A 1 242 ? 2.268 -9.905 9.236 1.00 86.44 242 LEU A C 1
ATOM 2004 O O . LEU A 1 242 ? 1.240 -9.255 9.024 1.00 86.44 242 LEU A O 1
ATOM 2008 N N . ASN A 1 243 ? 2.859 -9.878 10.431 1.00 84.81 243 ASN A N 1
ATOM 2009 C CA . ASN A 1 243 ? 2.348 -9.062 11.528 1.00 84.81 243 ASN A CA 1
ATOM 2010 C C . ASN A 1 243 ? 2.572 -7.571 11.240 1.00 84.81 243 ASN A C 1
ATOM 2012 O O . ASN A 1 243 ? 3.623 -7.008 11.548 1.00 84.81 243 ASN A O 1
ATOM 2016 N N . LYS A 1 244 ? 1.534 -6.899 10.727 1.00 76.56 244 LYS A N 1
ATOM 2017 C CA . LYS A 1 244 ? 1.537 -5.455 10.400 1.00 76.56 244 LYS A CA 1
ATOM 2018 C C . LYS A 1 244 ? 1.871 -4.545 11.598 1.00 76.56 244 LYS A C 1
ATOM 2020 O O . LYS A 1 244 ? 2.256 -3.392 11.416 1.00 76.56 244 LYS A O 1
ATOM 2025 N N . ASN A 1 245 ? 1.738 -5.071 12.818 1.00 69.31 245 ASN A N 1
ATOM 2026 C CA . ASN A 1 245 ? 1.941 -4.357 14.082 1.00 69.31 245 ASN A CA 1
ATOM 2027 C C . ASN A 1 245 ? 3.260 -4.696 14.799 1.00 69.31 245 ASN A C 1
ATOM 2029 O O . ASN A 1 245 ? 3.544 -4.101 15.844 1.00 69.31 245 ASN A O 1
ATOM 2033 N N . SER A 1 246 ? 4.025 -5.669 14.295 1.00 65.56 246 SER A N 1
ATOM 2034 C CA . SER A 1 246 ? 5.280 -6.099 14.912 1.00 65.56 246 SER A CA 1
ATOM 2035 C C . SER A 1 246 ? 6.188 -6.801 13.900 1.00 65.56 246 SER A C 1
ATOM 2037 O O . SER A 1 246 ? 6.210 -8.030 13.823 1.00 65.56 246 SER A O 1
ATOM 2039 N N . LEU A 1 247 ? 6.975 -6.040 13.136 1.00 69.19 247 LEU A N 1
ATOM 2040 C CA . LEU A 1 247 ? 8.138 -6.646 12.473 1.00 69.19 247 LEU A CA 1
ATOM 2041 C C . LEU A 1 247 ? 9.131 -7.180 13.529 1.00 69.19 247 LEU A C 1
ATOM 2043 O O . LEU A 1 247 ? 9.369 -6.490 14.530 1.00 69.19 247 LEU A O 1
ATOM 2047 N N . PRO A 1 248 ? 9.750 -8.352 13.296 1.00 56.31 248 PRO A N 1
ATOM 2048 C CA . PRO A 1 248 ? 10.805 -8.883 14.154 1.00 56.31 248 PRO A CA 1
ATOM 2049 C C . PRO A 1 248 ? 11.939 -7.864 14.347 1.00 56.31 248 PRO A C 1
ATOM 2051 O O . PRO A 1 248 ? 12.395 -7.238 13.392 1.00 56.31 248 PRO A O 1
ATOM 2054 N N . GLY A 1 249 ? 12.389 -7.671 15.591 1.00 61.69 249 GLY A N 1
ATOM 2055 C CA . GLY A 1 249 ? 13.534 -6.807 15.914 1.00 61.69 249 GLY A CA 1
ATOM 2056 C C . GLY A 1 249 ? 13.254 -5.298 15.973 1.00 61.69 249 GLY A C 1
ATOM 2057 O O . GLY A 1 249 ? 14.179 -4.521 16.196 1.00 61.69 249 GLY A O 1
ATOM 2058 N N . GLN A 1 250 ? 12.003 -4.854 15.813 1.00 66.81 250 GLN A N 1
ATOM 2059 C CA . GLN A 1 250 ? 11.641 -3.439 15.931 1.00 66.81 250 GLN A CA 1
ATOM 2060 C C . GLN A 1 250 ? 10.747 -3.145 17.140 1.00 66.81 250 GLN A C 1
ATOM 2062 O O . GLN A 1 250 ? 9.796 -3.859 17.448 1.00 66.81 250 GLN A O 1
ATOM 2067 N N . ASN A 1 251 ? 11.017 -2.016 17.799 1.00 77.31 251 ASN A N 1
ATOM 2068 C CA . ASN A 1 251 ? 10.237 -1.548 18.942 1.00 77.31 251 ASN A CA 1
ATOM 2069 C C . ASN A 1 251 ? 8.778 -1.255 18.541 1.00 77.31 251 ASN A C 1
ATOM 2071 O O . ASN A 1 251 ? 8.530 -0.388 17.699 1.00 77.31 251 ASN A O 1
ATOM 2075 N N . LYS A 1 252 ? 7.802 -1.873 19.228 1.00 81.00 252 LYS A N 1
ATOM 2076 C CA . LYS A 1 252 ? 6.345 -1.651 19.043 1.00 81.00 252 LYS A CA 1
ATOM 2077 C C . LYS A 1 252 ? 5.965 -0.159 19.025 1.00 81.00 252 LYS A C 1
ATOM 2079 O O . LYS A 1 252 ? 5.106 0.266 18.257 1.00 81.00 252 LYS A O 1
ATOM 2084 N N . LYS A 1 253 ? 6.646 0.666 19.834 1.00 82.50 253 LYS A N 1
ATOM 2085 C CA . LYS A 1 253 ? 6.466 2.132 19.877 1.00 82.50 253 LYS A CA 1
ATOM 2086 C C . LYS A 1 253 ? 6.910 2.828 18.583 1.00 82.50 253 LYS A C 1
ATOM 2088 O O . LYS A 1 253 ? 6.218 3.725 18.105 1.00 82.50 253 LYS A O 1
ATOM 2093 N N . LEU A 1 254 ? 8.038 2.412 18.004 1.00 83.62 254 LEU A N 1
ATOM 2094 C CA . LEU A 1 254 ? 8.568 2.989 16.767 1.00 83.62 254 LEU A CA 1
ATOM 2095 C C . LEU A 1 254 ? 7.634 2.698 15.587 1.00 83.62 254 LEU A C 1
ATOM 2097 O O . LEU A 1 254 ? 7.357 3.600 14.803 1.00 83.62 254 LEU A O 1
ATOM 2101 N N . GLN A 1 255 ? 7.095 1.481 15.504 1.00 82.69 255 GLN A N 1
ATOM 2102 C CA . GLN A 1 255 ? 6.156 1.103 14.445 1.00 82.69 255 GLN A CA 1
ATOM 2103 C C . GLN A 1 255 ? 4.824 1.829 14.551 1.00 82.69 255 GLN A C 1
ATOM 2105 O O . GLN A 1 255 ? 4.357 2.376 13.558 1.00 82.69 255 GLN A O 1
ATOM 2110 N N . LYS A 1 256 ? 4.256 1.941 15.760 1.00 85.00 256 LYS A N 1
ATOM 2111 C CA . LYS A 1 256 ? 3.073 2.786 15.981 1.00 85.00 256 LYS A CA 1
ATOM 2112 C C . LYS A 1 256 ? 3.317 4.221 15.512 1.00 85.00 256 LYS A C 1
ATOM 2114 O O . LYS A 1 256 ? 2.454 4.808 14.867 1.00 85.00 256 LYS A O 1
ATOM 2119 N N . ARG A 1 257 ? 4.506 4.773 15.786 1.00 87.88 257 ARG A N 1
ATOM 2120 C CA . ARG A 1 257 ? 4.888 6.112 15.320 1.00 87.88 257 ARG A CA 1
ATOM 2121 C C . ARG A 1 257 ? 5.001 6.185 13.797 1.00 87.88 257 ARG A C 1
ATOM 2123 O O . ARG A 1 257 ? 4.503 7.146 13.228 1.00 87.88 257 ARG A O 1
ATOM 2130 N N . LEU A 1 258 ? 5.620 5.200 13.146 1.00 87.19 258 LEU A N 1
ATOM 2131 C CA . LEU A 1 258 ? 5.744 5.143 11.684 1.00 87.19 258 LEU A CA 1
ATOM 2132 C C . LEU A 1 258 ? 4.378 5.008 11.003 1.00 87.19 258 LEU A C 1
ATOM 2134 O O . LEU A 1 258 ? 4.100 5.744 10.062 1.00 87.19 258 LEU A O 1
ATOM 2138 N N . ASN A 1 259 ? 3.501 4.143 11.516 1.00 86.19 259 ASN A N 1
ATOM 2139 C CA . ASN A 1 259 ? 2.145 3.965 10.996 1.00 86.19 259 ASN A CA 1
ATOM 2140 C C . ASN A 1 259 ? 1.314 5.240 11.172 1.00 86.19 259 ASN A C 1
ATOM 2142 O O . ASN A 1 259 ? 0.698 5.695 10.215 1.00 86.19 259 ASN A O 1
ATOM 2146 N N . LYS A 1 260 ? 1.377 5.877 12.349 1.00 87.81 260 LYS A N 1
ATOM 2147 C CA . LYS A 1 260 ? 0.713 7.165 12.592 1.00 87.81 260 LYS A CA 1
ATOM 2148 C C . LYS A 1 260 ? 1.286 8.275 11.710 1.00 87.81 260 LYS A C 1
ATOM 2150 O O . LYS A 1 260 ? 0.536 9.084 11.186 1.00 87.81 260 LYS A O 1
ATOM 2155 N N . GLN A 1 261 ? 2.605 8.325 11.519 1.00 88.69 261 GLN A N 1
ATOM 2156 C CA . GLN A 1 261 ? 3.238 9.303 10.632 1.00 88.69 261 GLN A CA 1
ATOM 2157 C C . GLN A 1 261 ? 2.802 9.096 9.178 1.00 88.69 261 GLN A C 1
ATOM 2159 O O . GLN A 1 261 ? 2.512 10.076 8.499 1.00 88.69 261 GLN A O 1
ATOM 2164 N N . LYS A 1 262 ? 2.727 7.841 8.718 1.00 86.94 262 LYS A N 1
ATOM 2165 C CA . LYS A 1 262 ? 2.214 7.492 7.392 1.00 86.94 262 LYS A CA 1
ATOM 2166 C C . LYS A 1 262 ? 0.757 7.929 7.247 1.00 86.94 262 LYS A C 1
ATOM 2168 O O . LYS A 1 262 ? 0.453 8.657 6.319 1.00 86.94 262 LYS A O 1
ATOM 2173 N N . GLU A 1 263 ? -0.101 7.592 8.205 1.00 86.75 263 GLU A N 1
ATOM 2174 C CA . GLU A 1 263 ? -1.512 7.993 8.195 1.00 86.75 263 GLU A CA 1
ATOM 2175 C C . GLU A 1 263 ? -1.683 9.519 8.175 1.00 86.75 263 GLU A C 1
ATOM 2177 O O . GLU A 1 263 ? -2.472 10.044 7.399 1.00 86.75 263 GLU A O 1
ATOM 2182 N N . MET A 1 264 ? -0.917 10.253 8.987 1.00 87.00 264 MET A N 1
ATOM 2183 C CA . MET A 1 264 ? -0.943 11.718 8.977 1.00 87.00 264 MET A CA 1
ATOM 2184 C C . MET A 1 264 ? -0.444 12.282 7.642 1.00 87.00 264 MET A C 1
ATOM 2186 O O . MET A 1 264 ? -1.012 13.250 7.145 1.00 87.00 264 MET A O 1
ATOM 2190 N N . LYS A 1 265 ? 0.590 11.678 7.041 1.00 86.50 265 LYS A N 1
ATOM 2191 C CA . LYS A 1 265 ? 1.074 12.070 5.712 1.00 86.50 265 LYS A CA 1
ATOM 2192 C C . LYS A 1 265 ? -0.007 11.837 4.657 1.00 86.50 265 LYS A C 1
ATOM 2194 O O . LYS A 1 265 ? -0.234 12.733 3.848 1.00 86.50 265 LYS A O 1
ATOM 2199 N N . ASP A 1 266 ? -0.654 10.678 4.683 1.00 87.06 266 ASP A N 1
ATOM 2200 C CA . ASP A 1 266 ? -1.685 10.300 3.722 1.00 87.06 266 ASP A CA 1
ATOM 2201 C C . ASP A 1 266 ? -2.902 11.228 3.869 1.00 87.06 266 ASP A C 1
ATOM 2203 O O . ASP A 1 266 ? -3.375 11.768 2.883 1.00 87.06 266 ASP A O 1
ATOM 2207 N N . ARG A 1 267 ? -3.324 11.564 5.095 1.00 86.56 267 ARG A N 1
ATOM 2208 C CA . ARG A 1 267 ? -4.408 12.538 5.333 1.00 86.56 267 ARG A CA 1
ATOM 2209 C C . ARG A 1 267 ? -4.124 13.942 4.792 1.00 86.56 267 ARG A C 1
ATOM 2211 O O . ARG A 1 267 ? -5.060 14.647 4.435 1.00 86.56 267 ARG A O 1
ATOM 2218 N N . VAL A 1 268 ? -2.863 14.376 4.806 1.00 88.25 268 VAL A N 1
ATOM 2219 C CA . VAL A 1 268 ? -2.475 15.729 4.371 1.00 88.25 268 VAL A CA 1
ATOM 2220 C C . VAL A 1 268 ? -2.213 15.789 2.868 1.00 88.25 268 VAL A C 1
ATOM 2222 O O . VAL A 1 268 ? -2.476 16.813 2.249 1.00 88.25 268 VAL A O 1
ATOM 2225 N N . ASN A 1 269 ? -1.664 14.721 2.287 1.00 89.44 269 ASN A N 1
ATOM 2226 C CA . ASN A 1 269 ? -1.157 14.750 0.916 1.00 89.44 269 ASN A CA 1
ATOM 2227 C C . ASN A 1 269 ? -1.948 13.883 -0.065 1.00 89.44 269 ASN A C 1
ATOM 2229 O O . ASN A 1 269 ? -1.892 14.161 -1.258 1.00 89.44 269 ASN A O 1
ATOM 2233 N N . VAL A 1 270 ? -2.651 12.847 0.398 1.00 89.94 270 VAL A N 1
ATOM 2234 C CA . VAL A 1 270 ? -3.464 11.992 -0.470 1.00 89.94 270 VAL A CA 1
ATOM 2235 C C . VAL A 1 270 ? -4.875 12.555 -0.527 1.00 89.94 270 VAL A C 1
ATOM 2237 O O . VAL A 1 270 ? -5.604 12.551 0.465 1.00 89.94 270 VAL A O 1
ATOM 2240 N N . ILE A 1 271 ? -5.265 13.035 -1.702 1.00 89.69 271 ILE A N 1
ATOM 2241 C CA . ILE A 1 271 ? -6.586 13.603 -1.961 1.00 89.69 271 ILE A CA 1
ATOM 2242 C C . ILE A 1 271 ? -7.216 12.760 -3.064 1.00 89.69 271 ILE A C 1
ATOM 2244 O O . ILE A 1 271 ? -6.620 12.571 -4.116 1.00 89.69 271 ILE A O 1
ATOM 2248 N N . ALA A 1 272 ? -8.398 12.200 -2.795 1.00 89.38 272 ALA A N 1
ATOM 2249 C CA . ALA A 1 272 ? -9.128 11.338 -3.733 1.00 89.38 272 ALA A CA 1
ATOM 2250 C C . ALA A 1 272 ? -8.329 10.131 -4.286 1.00 89.38 272 ALA A C 1
ATOM 2252 O O . ALA A 1 272 ? -8.660 9.605 -5.338 1.00 89.38 272 ALA A O 1
ATOM 2253 N N . GLY A 1 273 ? -7.313 9.652 -3.559 1.00 87.50 273 GLY A N 1
ATOM 2254 C CA . GLY A 1 273 ? -6.467 8.529 -3.992 1.00 87.50 273 GLY A CA 1
ATOM 2255 C C . GLY A 1 273 ? -5.211 8.951 -4.761 1.00 87.50 273 GLY A C 1
ATOM 2256 O O . GLY A 1 273 ? -4.321 8.132 -4.974 1.00 87.50 273 GLY A O 1
ATOM 2257 N N . GLU A 1 274 ? -5.058 10.231 -5.088 1.00 90.25 274 GLU A N 1
ATOM 2258 C CA . GLU A 1 274 ? -3.844 10.778 -5.699 1.00 90.25 274 GLU A CA 1
ATOM 2259 C C . GLU A 1 274 ? -2.935 11.403 -4.630 1.00 90.25 274 GLU A C 1
ATOM 2261 O O . GLU A 1 274 ? -3.413 12.059 -3.704 1.00 90.25 274 GLU A O 1
ATOM 2266 N N . ASP A 1 275 ? -1.616 11.183 -4.717 1.00 90.50 275 ASP A N 1
ATOM 2267 C CA . ASP A 1 275 ? -0.632 11.748 -3.774 1.00 90.50 275 ASP A CA 1
ATOM 2268 C C . ASP A 1 275 ? -0.065 13.070 -4.315 1.00 90.50 275 ASP A C 1
ATOM 2270 O O . ASP A 1 275 ? 0.771 13.078 -5.219 1.00 90.50 275 ASP A O 1
ATOM 2274 N N . PHE A 1 276 ? -0.468 14.184 -3.702 1.00 90.56 276 PHE A N 1
ATOM 2275 C CA . PHE A 1 276 ? -0.015 15.541 -4.023 1.00 90.56 276 PHE A CA 1
ATOM 2276 C C . PHE A 1 276 ? 1.262 15.955 -3.273 1.00 90.56 276 PHE A C 1
ATOM 2278 O O . PHE A 1 276 ? 1.748 17.079 -3.439 1.00 90.56 276 PHE A O 1
ATOM 2285 N N . SER A 1 277 ? 1.877 15.068 -2.476 1.00 87.44 277 SER A N 1
ATOM 2286 C CA . SER A 1 277 ? 3.129 15.386 -1.765 1.00 87.44 277 SER A CA 1
ATOM 2287 C C . SER A 1 277 ? 4.292 15.710 -2.706 1.00 87.44 277 SER A C 1
ATOM 2289 O O . SER A 1 277 ? 5.271 16.331 -2.285 1.00 87.44 277 SER A O 1
ATOM 2291 N N . ILE A 1 278 ? 4.188 15.342 -3.987 1.00 86.69 278 ILE A N 1
ATOM 2292 C CA . ILE A 1 278 ? 5.172 15.632 -5.037 1.00 86.69 278 ILE A CA 1
ATOM 2293 C C . ILE A 1 278 ? 5.464 17.137 -5.120 1.00 86.69 278 ILE A C 1
ATOM 2295 O O . ILE A 1 278 ? 6.630 17.530 -5.226 1.00 86.69 278 ILE A O 1
ATOM 2299 N N . PHE A 1 279 ? 4.424 17.966 -5.012 1.00 86.31 279 PHE A N 1
ATOM 2300 C CA . PHE A 1 279 ? 4.501 19.415 -5.204 1.00 86.31 279 PHE A CA 1
ATOM 2301 C C . PHE A 1 279 ? 5.012 20.154 -3.961 1.00 86.31 279 PHE A C 1
ATOM 2303 O O . PHE A 1 279 ? 5.676 21.184 -4.076 1.00 86.31 279 PHE A O 1
ATOM 2310 N N . ASN A 1 280 ? 4.802 19.583 -2.773 1.00 82.62 280 ASN A N 1
ATOM 2311 C CA . ASN A 1 280 ? 5.170 20.197 -1.493 1.00 82.62 280 ASN A CA 1
ATOM 2312 C C . ASN A 1 280 ? 6.630 19.943 -1.073 1.00 82.62 280 ASN A C 1
ATOM 2314 O O . ASN A 1 280 ? 7.038 20.318 0.028 1.00 82.62 280 ASN A O 1
ATOM 2318 N N . ASN A 1 281 ? 7.455 19.349 -1.944 1.00 73.00 281 ASN A N 1
ATOM 2319 C CA . ASN A 1 281 ? 8.877 19.106 -1.690 1.00 73.00 281 ASN A CA 1
ATOM 2320 C C . ASN A 1 281 ? 9.695 20.410 -1.755 1.00 73.00 281 ASN A C 1
ATOM 2322 O O . ASN A 1 281 ? 10.440 20.666 -2.704 1.00 73.00 281 ASN A O 1
ATOM 2326 N N . THR A 1 282 ? 9.586 21.248 -0.727 1.00 63.09 282 THR A N 1
ATOM 2327 C CA . THR A 1 282 ? 10.427 22.436 -0.535 1.00 63.09 282 THR A CA 1
ATOM 2328 C C . THR A 1 282 ? 11.448 22.187 0.589 1.00 63.09 282 THR A C 1
ATOM 2330 O O . THR A 1 282 ? 11.144 21.550 1.591 1.00 63.09 282 THR A O 1
ATOM 2333 N N . GLY A 1 283 ? 12.708 22.611 0.407 1.00 65.44 283 GLY A N 1
ATOM 2334 C CA . GLY A 1 283 ? 13.783 22.449 1.405 1.00 65.44 283 GLY A CA 1
ATOM 2335 C C . GLY A 1 283 ? 14.747 21.270 1.176 1.00 65.44 283 GLY A C 1
ATOM 2336 O O . GLY A 1 283 ? 15.016 20.881 0.040 1.00 65.44 283 GLY A O 1
ATOM 2337 N N . ALA A 1 284 ? 15.304 20.720 2.263 1.00 57.62 284 ALA A N 1
ATOM 2338 C CA . ALA A 1 284 ? 16.378 19.712 2.257 1.00 57.62 284 ALA A CA 1
ATOM 2339 C C . ALA A 1 284 ? 15.989 18.350 1.642 1.00 57.62 284 ALA A C 1
ATOM 2341 O O . ALA A 1 284 ? 16.862 17.561 1.290 1.00 57.62 284 ALA A O 1
ATOM 2342 N N . GLN A 1 285 ? 14.689 18.083 1.472 1.00 61.81 285 GLN A N 1
ATOM 2343 C CA . GLN A 1 285 ? 14.167 16.891 0.792 1.00 61.81 285 GLN A CA 1
ATOM 2344 C C . GLN A 1 285 ? 13.828 17.121 -0.689 1.00 61.81 285 GLN A C 1
ATOM 2346 O O . GLN A 1 285 ? 13.208 16.261 -1.315 1.00 61.81 285 GLN A O 1
ATOM 2351 N N . LYS A 1 286 ? 14.259 18.245 -1.287 1.00 65.12 286 LYS A N 1
ATOM 2352 C CA . LYS A 1 286 ? 14.161 18.480 -2.735 1.00 65.12 286 LYS A CA 1
ATOM 2353 C C . LYS A 1 286 ? 14.922 17.398 -3.504 1.00 65.12 286 LYS A C 1
ATOM 2355 O O . LYS A 1 286 ? 16.111 17.534 -3.797 1.00 65.12 286 LYS A O 1
ATOM 2360 N N . ARG A 1 287 ? 14.215 16.343 -3.909 1.00 71.88 287 ARG A N 1
ATOM 2361 C CA . ARG A 1 287 ? 14.663 15.471 -4.995 1.00 71.88 287 ARG A CA 1
ATOM 2362 C C . ARG A 1 287 ? 14.550 16.278 -6.281 1.00 71.88 287 ARG A C 1
ATOM 2364 O O . ARG A 1 287 ? 13.471 16.418 -6.846 1.00 71.88 287 ARG A O 1
ATOM 2371 N N . LYS A 1 288 ? 15.662 16.885 -6.700 1.00 77.88 288 LYS A N 1
ATOM 2372 C CA . LYS A 1 288 ? 15.724 17.621 -7.965 1.00 77.88 288 LYS A CA 1
ATOM 2373 C C . LYS A 1 288 ? 15.437 16.640 -9.098 1.00 77.88 288 LYS A C 1
ATOM 2375 O O . LYS A 1 288 ? 16.133 15.632 -9.210 1.00 77.88 288 LYS A O 1
ATOM 2380 N N . PHE A 1 289 ? 14.460 16.962 -9.941 1.00 80.50 289 PHE A N 1
ATOM 2381 C CA . PHE A 1 289 ? 14.121 16.177 -11.129 1.00 80.50 289 PHE A CA 1
ATOM 2382 C C . PHE A 1 289 ? 15.367 15.868 -11.977 1.00 80.50 289 PHE A C 1
ATOM 2384 O O . PHE A 1 289 ? 15.653 14.715 -12.285 1.00 80.50 289 PHE A O 1
ATOM 2391 N N . GLU A 1 290 ? 16.200 16.882 -12.220 1.00 81.19 290 GLU A N 1
ATOM 2392 C CA . GLU A 1 290 ? 17.469 16.758 -12.947 1.00 81.19 290 GLU A CA 1
ATOM 2393 C C . GLU A 1 290 ? 18.447 15.741 -12.324 1.00 81.19 290 GLU A C 1
ATOM 2395 O O . GLU A 1 290 ? 19.185 15.065 -13.039 1.00 81.19 290 GLU A O 1
ATOM 2400 N N . GLY A 1 291 ? 18.446 15.599 -10.994 1.00 78.25 291 GLY A N 1
ATOM 2401 C CA . GLY A 1 291 ? 19.353 14.696 -10.284 1.00 78.25 291 GLY A CA 1
ATOM 2402 C C . GLY A 1 291 ? 19.038 13.217 -10.510 1.00 78.25 291 GLY A C 1
ATOM 2403 O O . GLY A 1 291 ? 19.958 12.405 -10.543 1.00 78.25 291 GLY A O 1
ATOM 2404 N N . SER A 1 292 ? 17.760 12.878 -10.699 1.00 79.56 292 SER A N 1
ATOM 2405 C CA . SER A 1 292 ? 17.315 11.511 -11.006 1.00 79.56 292 SER A CA 1
ATOM 2406 C C . SER A 1 292 ? 17.323 11.233 -12.516 1.00 79.56 292 SER A C 1
ATOM 2408 O O . SER A 1 292 ? 17.778 10.177 -12.954 1.00 79.56 292 SER A O 1
ATOM 2410 N N . VAL A 1 293 ? 16.883 12.199 -13.327 1.00 78.38 293 VAL A N 1
ATOM 2411 C CA . VAL A 1 293 ? 16.728 12.036 -14.785 1.00 78.38 293 VAL A CA 1
ATOM 2412 C C . VAL A 1 293 ? 18.060 12.206 -15.533 1.00 78.38 293 VAL A C 1
ATOM 2414 O O . VAL A 1 293 ? 18.215 11.806 -16.693 1.00 78.38 293 VAL A O 1
ATOM 2417 N N . GLY A 1 294 ? 19.070 12.772 -14.872 1.00 77.00 294 GLY A N 1
ATOM 2418 C CA . GLY A 1 294 ? 20.402 12.958 -15.423 1.00 77.00 294 GLY A CA 1
ATOM 2419 C C . GLY A 1 294 ? 21.073 11.632 -15.784 1.00 77.00 294 GLY A C 1
ATOM 2420 O O . GLY A 1 294 ? 21.388 10.815 -14.924 1.00 77.00 294 GLY A O 1
ATOM 2421 N N . ARG A 1 295 ? 21.409 11.445 -17.068 1.00 76.38 295 ARG A N 1
ATOM 2422 C CA . ARG A 1 295 ? 22.149 10.267 -17.570 1.00 76.38 295 ARG A CA 1
ATOM 2423 C C . ARG A 1 295 ? 23.633 10.276 -17.177 1.00 76.38 295 ARG A C 1
ATOM 2425 O O . ARG A 1 295 ? 24.470 9.994 -18.024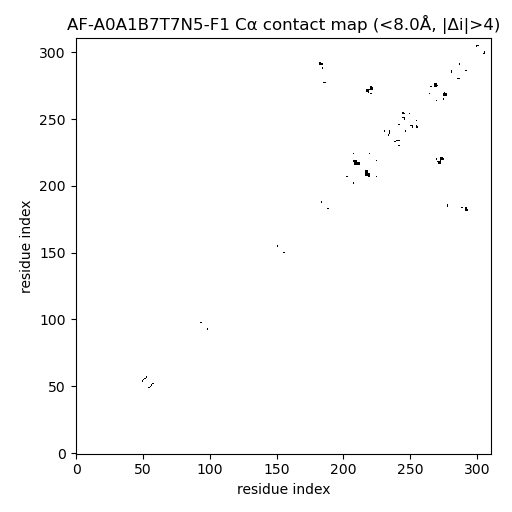 1.00 76.38 295 ARG A O 1
ATOM 2432 N N . ASN A 1 296 ? 23.977 10.628 -15.936 1.00 72.94 296 ASN A N 1
ATOM 2433 C CA . ASN A 1 296 ? 25.338 10.943 -15.475 1.00 72.94 296 ASN A CA 1
ATOM 2434 C C . ASN A 1 296 ? 26.394 9.902 -15.889 1.00 72.94 296 ASN A C 1
ATOM 2436 O O . ASN A 1 296 ? 27.470 10.288 -16.338 1.00 72.94 296 ASN A O 1
ATOM 2440 N N . ASN A 1 297 ? 26.053 8.611 -15.857 1.00 76.12 297 ASN A N 1
ATOM 2441 C CA . ASN A 1 297 ? 26.973 7.523 -16.214 1.00 76.12 297 ASN A CA 1
ATOM 2442 C C . ASN A 1 297 ? 27.123 7.295 -17.731 1.00 76.12 297 ASN A C 1
ATOM 2444 O O . ASN A 1 297 ? 28.098 6.697 -18.164 1.00 76.12 297 ASN A O 1
ATOM 2448 N N . LYS A 1 298 ? 26.176 7.776 -18.546 1.00 80.06 298 LYS A N 1
ATOM 2449 C CA . LYS A 1 298 ? 26.171 7.664 -20.019 1.00 80.06 298 LYS A CA 1
ATOM 2450 C C . LYS A 1 298 ? 26.223 9.041 -20.697 1.00 80.06 298 LYS A C 1
ATOM 2452 O O . LYS A 1 298 ? 25.796 9.192 -21.844 1.00 80.06 298 LYS A O 1
ATOM 2457 N N . LYS A 1 299 ? 26.673 10.078 -19.978 1.00 84.75 299 LYS A N 1
ATOM 2458 C CA . LYS A 1 299 ? 26.854 11.417 -20.548 1.00 84.75 299 LYS A CA 1
ATOM 2459 C C . LYS A 1 299 ? 28.010 11.346 -21.549 1.00 84.75 299 LYS A C 1
ATOM 2461 O O . LYS A 1 299 ? 29.097 10.943 -21.143 1.00 84.75 299 LYS A O 1
ATOM 2466 N N . PRO A 1 300 ? 27.800 11.737 -22.818 1.00 87.25 300 PRO A N 1
ATOM 2467 C CA . PRO A 1 300 ? 28.878 11.751 -23.791 1.00 87.25 300 PRO A CA 1
ATOM 2468 C C . PRO A 1 300 ? 29.904 12.808 -23.368 1.00 87.25 300 PRO A C 1
ATOM 2470 O O . PRO A 1 300 ? 29.603 14.009 -23.324 1.00 87.25 300 PRO A O 1
ATOM 2473 N N . LYS A 1 301 ? 31.097 12.343 -23.004 1.00 88.31 301 LYS A N 1
ATOM 2474 C CA . LYS A 1 301 ? 32.213 13.164 -22.530 1.00 88.31 301 LYS A CA 1
ATOM 247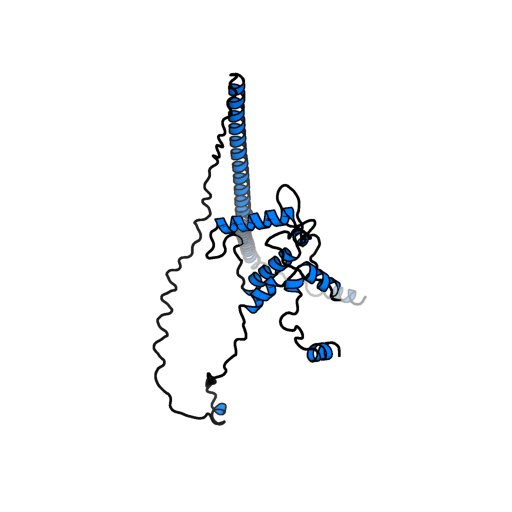5 C C . LYS A 1 301 ? 32.897 13.869 -23.701 1.00 88.31 301 LYS A C 1
ATOM 2477 O O . LYS A 1 301 ? 33.351 14.997 -23.541 1.00 88.31 301 LYS A O 1
ATOM 2482 N N . GLY A 1 302 ? 32.913 13.243 -24.881 1.00 93.88 302 GLY A N 1
ATOM 2483 C CA . GLY A 1 302 ? 33.551 13.775 -26.090 1.00 93.88 302 GLY A CA 1
ATOM 2484 C C . GLY A 1 302 ? 32.582 14.199 -27.200 1.00 93.88 302 GLY A C 1
ATOM 2485 O O . GLY A 1 302 ? 31.443 13.735 -27.272 1.00 93.88 302 GLY A O 1
ATOM 2486 N N . ALA A 1 303 ? 33.059 15.046 -28.121 1.00 93.50 303 ALA A N 1
ATOM 2487 C CA . ALA A 1 303 ? 32.310 15.454 -29.318 1.00 93.50 303 ALA A CA 1
ATOM 2488 C C . ALA A 1 303 ? 31.953 14.257 -30.221 1.00 93.50 303 ALA A C 1
ATOM 2490 O O . ALA A 1 303 ? 30.843 14.180 -30.740 1.00 93.50 303 ALA A O 1
ATOM 2491 N N . TRP A 1 304 ? 32.856 13.279 -30.329 1.00 91.56 304 TRP A N 1
ATOM 2492 C CA . TRP A 1 304 ? 32.626 12.036 -31.067 1.00 91.56 304 TRP A CA 1
ATOM 2493 C C . TRP A 1 304 ? 31.506 11.177 -30.463 1.00 91.56 304 TRP A C 1
ATOM 2495 O O . TRP A 1 304 ? 30.654 10.670 -31.183 1.00 91.56 304 TRP A O 1
ATOM 2505 N N . GLU A 1 305 ? 31.443 11.056 -29.134 1.00 92.12 305 GLU A N 1
ATOM 2506 C CA . GLU A 1 305 ? 30.360 10.331 -28.452 1.00 92.12 305 GLU A CA 1
ATOM 2507 C C . GLU A 1 305 ? 29.011 11.044 -28.607 1.00 92.12 305 GLU A C 1
ATOM 2509 O O . GLU A 1 305 ? 27.973 10.398 -28.743 1.00 92.12 305 GLU A O 1
ATOM 2514 N N . ARG A 1 306 ? 29.016 12.385 -28.634 1.00 92.12 306 ARG A N 1
ATOM 2515 C CA . ARG A 1 306 ? 27.820 13.182 -28.949 1.00 92.12 306 ARG A CA 1
ATOM 2516 C C . ARG A 1 306 ? 27.359 12.945 -30.385 1.00 92.12 306 ARG A C 1
ATOM 2518 O O . ARG A 1 306 ? 26.163 12.775 -30.598 1.00 92.12 306 ARG A O 1
ATOM 2525 N N . ALA A 1 307 ? 28.291 12.898 -31.337 1.00 93.06 307 ALA A N 1
ATOM 2526 C CA . ALA A 1 307 ? 27.996 12.604 -32.736 1.00 93.06 307 ALA A CA 1
ATOM 2527 C C . ALA A 1 307 ? 27.421 11.188 -32.903 1.00 93.06 307 ALA A C 1
ATOM 2529 O O . ALA A 1 307 ? 26.369 11.038 -33.514 1.00 93.06 307 ALA A O 1
ATOM 2530 N N . LYS A 1 308 ? 28.032 10.179 -32.267 1.00 92.31 308 LYS A N 1
ATOM 2531 C CA . LYS A 1 308 ? 27.547 8.787 -32.256 1.00 92.31 308 LYS A CA 1
ATOM 2532 C C . LYS A 1 308 ? 26.145 8.614 -31.682 1.00 92.31 308 LYS A C 1
ATOM 2534 O O . LYS A 1 308 ? 25.448 7.711 -32.098 1.00 92.31 308 LYS A O 1
ATOM 2539 N N . LYS A 1 309 ? 25.754 9.430 -30.701 1.00 88.25 309 LYS A N 1
ATOM 2540 C CA . LYS A 1 309 ? 24.410 9.376 -30.107 1.00 88.25 309 LYS A CA 1
ATOM 2541 C C . LYS A 1 309 ? 23.342 10.019 -31.003 1.00 88.25 309 LYS A C 1
ATOM 2543 O O . LYS A 1 309 ? 22.159 9.763 -30.808 1.00 88.25 309 LYS A O 1
ATOM 2548 N N . ARG A 1 310 ? 23.749 10.953 -31.869 1.00 89.56 310 ARG A N 1
ATOM 2549 C CA . ARG A 1 310 ? 22.840 11.687 -32.759 1.00 89.56 310 ARG A CA 1
ATOM 2550 C C . ARG A 1 310 ? 22.566 10.924 -34.056 1.00 89.56 310 ARG A C 1
ATOM 2552 O O . ARG A 1 310 ? 21.512 11.138 -34.641 1.00 89.56 310 ARG A O 1
ATOM 2559 N N . LEU A 1 311 ? 23.540 10.131 -34.501 1.00 86.81 311 LEU A N 1
ATOM 2560 C CA . LEU A 1 311 ? 23.379 9.123 -35.549 1.00 86.81 311 LEU A CA 1
ATOM 2561 C C . LEU A 1 311 ? 22.503 7.979 -35.034 1.00 86.81 311 LEU A C 1
ATOM 2563 O O . LEU A 1 311 ? 21.699 7.484 -35.846 1.00 86.81 311 LEU A O 1
#

Mean predicted aligned error: 22.19 Å

Radius of gyration: 41.88 Å; Cα contacts (8 Å, |Δi|>4): 71; chains: 1; bounding box: 98×105×81 Å

Organism: NCBI:txid766949

Solvent-accessible surface area (backbone atoms only — not comparable to full-atom values): 20320 Å² total; per-residue (Å²): 130,68,70,71,64,53,64,67,60,67,72,76,76,80,84,89,86,86,83,86,75,62,80,76,51,56,65,57,49,55,58,50,53,54,52,52,49,52,50,51,53,52,51,51,51,53,51,52,50,48,44,44,63,71,51,48,50,59,49,50,54,51,50,51,52,52,49,53,52,49,49,52,50,49,53,54,49,51,52,50,52,51,52,51,50,54,53,46,53,54,55,51,58,52,60,74,56,87,68,95,73,96,75,96,72,90,78,88,79,78,86,78,87,81,82,86,80,77,86,83,76,86,86,79,81,75,72,75,73,75,75,74,82,77,84,87,82,85,89,88,90,89,82,91,80,85,88,54,87,68,54,76,75,66,77,66,90,73,83,83,83,76,75,92,76,74,80,74,78,80,82,76,56,78,64,55,61,61,52,50,66,69,49,62,47,70,73,59,49,52,51,52,52,73,72,40,97,60,89,76,89,76,75,60,86,76,73,45,56,43,93,46,73,103,66,62,78,43,48,50,32,68,71,54,51,55,49,52,49,56,48,48,56,48,26,67,75,67,73,46,84,78,57,92,76,53,59,89,96,54,60,58,68,58,49,54,49,50,54,51,51,49,51,55,48,42,70,75,27,41,56,94,21,44,71,55,55,77,79,69,51,70,67,97,71,50,77,51,66,65,73,50,71,50,56,74,92,74,55,62,86,46,72,66,50,47,51,64,72,73,106